Protein AF-A0A959LYP6-F1 (afdb_monomer)

Radius of gyration: 25.68 Å; Cα contacts (8 Å, |Δi|>4): 624; chains: 1; bounding box: 112×38×62 Å

Nearest PDB structures (foldseek):
  8dey-assembly1_B  TM=4.109E-01  e=2.123E-04  Homo sapiens
  8g66-assembly1_A  TM=3.985E-01  e=1.641E-03  Homo sapiens
  3ei1-assembly1_A  TM=3.373E-01  e=9.473E-03  Homo sapiens
  4e5z-assembly1_A  TM=3.158E-01  e=9.023E-03  Homo sapiens
  3bb9-assembly3_E  TM=7.526E-01  e=3.113E+00  Shewanella frigidimarina NCIMB 400

Structure (mmCIF, N/CA/C/O backbone):
data_AF-A0A959LYP6-F1
#
_entry.id   AF-A0A959LYP6-F1
#
loop_
_atom_site.group_PDB
_atom_site.id
_atom_site.type_symbol
_atom_site.label_atom_id
_atom_site.label_alt_id
_atom_site.label_comp_id
_atom_site.label_asym_id
_atom_site.label_entity_id
_atom_site.label_seq_id
_atom_site.pdbx_PDB_ins_code
_atom_site.Cartn_x
_atom_site.Cartn_y
_atom_site.Cartn_z
_atom_site.occupancy
_atom_site.B_iso_or_equiv
_atom_site.auth_seq_id
_atom_site.auth_comp_id
_atom_site.auth_asym_id
_atom_site.auth_atom_id
_atom_site.pdbx_PDB_model_num
ATOM 1 N N . MET A 1 1 ? -81.395 -17.716 -41.137 1.00 37.69 1 MET A N 1
ATOM 2 C CA . MET A 1 1 ? -80.287 -17.218 -41.982 1.00 37.69 1 MET A CA 1
ATOM 3 C C . MET A 1 1 ? -79.643 -16.049 -41.262 1.00 37.69 1 MET A C 1
ATOM 5 O O . MET A 1 1 ? -80.364 -15.206 -40.748 1.00 37.69 1 MET A O 1
ATOM 9 N N . LYS A 1 2 ? -78.317 -16.104 -41.115 1.00 41.59 2 LYS A N 1
ATOM 10 C CA . LYS A 1 2 ? -77.481 -15.170 -40.349 1.00 41.59 2 LYS A CA 1
ATOM 11 C C . LYS A 1 2 ? -77.550 -13.759 -40.939 1.00 41.59 2 LYS A C 1
ATOM 13 O O . LYS A 1 2 ? -77.594 -13.652 -42.154 1.00 41.59 2 LYS A O 1
ATOM 18 N N . ASN A 1 3 ? -77.428 -12.741 -40.090 1.00 38.62 3 ASN A N 1
ATOM 19 C CA . ASN A 1 3 ? -76.624 -11.554 -40.378 1.00 38.62 3 ASN A CA 1
ATOM 20 C C . ASN A 1 3 ? -75.982 -11.080 -39.069 1.00 38.62 3 ASN A C 1
ATOM 22 O O . ASN A 1 3 ? -76.666 -10.790 -38.093 1.00 38.62 3 ASN A O 1
ATOM 26 N N . ILE A 1 4 ? -74.652 -11.084 -39.067 1.00 46.91 4 ILE A N 1
ATOM 27 C CA . ILE A 1 4 ? -73.778 -10.530 -38.036 1.00 46.91 4 ILE A CA 1
ATOM 28 C C . ILE A 1 4 ? -73.403 -9.128 -38.512 1.00 46.91 4 ILE A C 1
ATOM 30 O O . ILE A 1 4 ? -72.994 -8.983 -39.663 1.00 46.91 4 ILE A O 1
ATOM 34 N N . LEU A 1 5 ? -73.469 -8.127 -37.635 1.00 40.91 5 LEU A N 1
ATOM 35 C CA . LEU A 1 5 ? -72.664 -6.922 -37.797 1.00 40.91 5 LEU A CA 1
ATOM 36 C C . LEU A 1 5 ? -72.096 -6.474 -36.446 1.00 40.91 5 LEU A C 1
ATOM 38 O O . LEU A 1 5 ? -72.793 -6.405 -35.439 1.00 40.91 5 LEU A O 1
ATOM 42 N N . PHE A 1 6 ? -70.789 -6.255 -36.493 1.00 44.47 6 PHE A N 1
ATOM 43 C CA . PHE A 1 6 ? -69.834 -5.903 -35.452 1.00 44.47 6 PHE A CA 1
ATOM 44 C C . PHE A 1 6 ? -70.107 -4.529 -34.823 1.00 44.47 6 PHE A C 1
ATOM 46 O O . PHE A 1 6 ? -70.385 -3.578 -35.548 1.00 44.47 6 PHE A O 1
ATOM 53 N N . LEU A 1 7 ? -69.851 -4.387 -33.519 1.00 37.09 7 LEU A N 1
ATOM 54 C CA . LEU A 1 7 ? -69.327 -3.133 -32.975 1.00 37.09 7 LEU A CA 1
ATOM 55 C C . LEU A 1 7 ? -68.409 -3.427 -31.780 1.00 37.09 7 LEU A C 1
ATOM 57 O O . LEU A 1 7 ? -68.822 -4.028 -30.792 1.00 37.09 7 LEU A O 1
ATOM 61 N N . VAL A 1 8 ? -67.149 -3.023 -31.915 1.00 44.53 8 VAL A N 1
ATOM 62 C CA . VAL A 1 8 ? -66.120 -3.050 -30.872 1.00 44.53 8 VAL A CA 1
ATOM 63 C C . VAL A 1 8 ? -66.280 -1.795 -30.021 1.00 44.53 8 VAL A C 1
ATOM 65 O O . VAL A 1 8 ? -66.328 -0.696 -30.571 1.00 44.53 8 VAL A O 1
ATOM 68 N N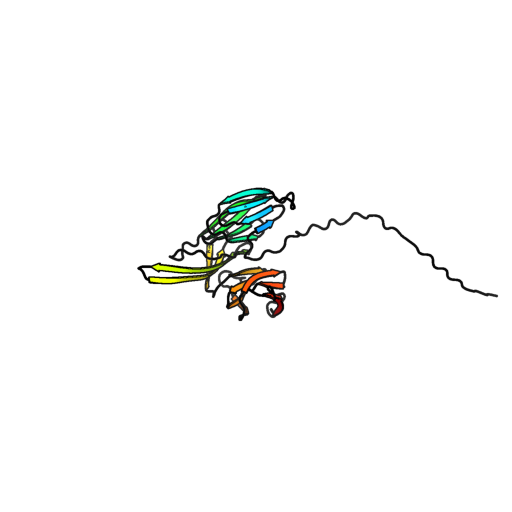 . LEU A 1 9 ? -66.294 -1.943 -28.695 1.00 37.12 9 LEU A N 1
ATOM 69 C CA . LEU A 1 9 ? -65.981 -0.848 -27.783 1.00 37.12 9 LEU A CA 1
ATOM 70 C C . LEU A 1 9 ? -64.996 -1.325 -26.713 1.00 37.12 9 LEU A C 1
ATOM 72 O O . LEU A 1 9 ? -65.196 -2.338 -26.048 1.00 37.12 9 LEU A O 1
ATOM 76 N N . LEU A 1 10 ? -63.911 -0.567 -26.621 1.00 44.09 10 LEU A N 1
ATOM 77 C CA . LEU A 1 10 ? -62.754 -0.710 -25.753 1.00 44.09 10 LEU A CA 1
ATOM 78 C C . LEU A 1 10 ? -63.121 -0.243 -24.331 1.00 44.09 10 LEU A C 1
ATOM 80 O O . LEU A 1 10 ? -63.608 0.876 -24.176 1.00 44.09 10 LEU A O 1
ATOM 84 N N . SER A 1 11 ? -62.853 -1.044 -23.295 1.00 39.41 11 SER A N 1
ATOM 85 C CA . SER A 1 11 ? -62.903 -0.582 -21.899 1.00 39.41 11 SER A CA 1
ATOM 86 C C . SER A 1 11 ? -61.651 -1.010 -21.136 1.00 39.41 11 SER A C 1
ATOM 88 O O . SER A 1 11 ? -61.385 -2.196 -20.950 1.00 39.41 11 SER A O 1
ATOM 90 N N . SER A 1 12 ? -60.903 -0.001 -20.706 1.00 40.38 12 SER A N 1
ATOM 91 C CA . SER A 1 12 ? -59.748 -0.022 -19.811 1.00 40.38 12 SER A CA 1
ATOM 92 C C . SER A 1 12 ? -59.998 -0.787 -18.506 1.00 40.38 12 SER A C 1
ATOM 94 O O . SER A 1 12 ? -60.925 -0.457 -17.765 1.00 40.38 12 SER A O 1
ATOM 96 N N . LEU A 1 13 ? -59.117 -1.737 -18.186 1.00 39.47 13 LEU A N 1
ATOM 97 C CA . LEU A 1 13 ? -59.007 -2.361 -16.867 1.00 39.47 13 LEU A CA 1
ATOM 98 C C . LEU A 1 13 ? -57.818 -1.746 -16.129 1.00 39.47 13 LEU A C 1
ATOM 100 O O . LEU A 1 13 ? -56.665 -1.930 -16.506 1.00 39.47 13 LEU A O 1
ATOM 104 N N . ILE A 1 14 ? -58.136 -1.001 -15.077 1.00 46.19 14 ILE A N 1
ATOM 105 C CA . ILE A 1 14 ? -57.200 -0.505 -14.075 1.00 46.19 14 ILE A CA 1
ATOM 106 C C . ILE A 1 14 ? -57.136 -1.6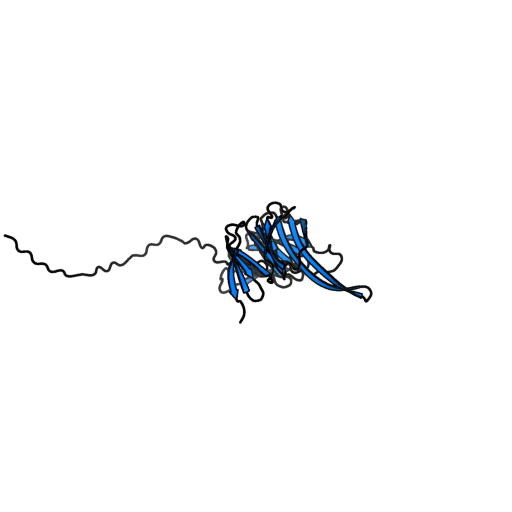03 -13.010 1.00 46.19 14 ILE A C 1
ATOM 108 O O . ILE A 1 14 ? -58.154 -1.896 -12.385 1.00 46.19 14 ILE A O 1
ATOM 112 N N . TRP A 1 15 ? -55.981 -2.239 -12.825 1.00 43.62 15 TRP A N 1
ATOM 113 C CA . TRP A 1 15 ? -55.732 -3.120 -11.682 1.00 43.62 15 TRP A CA 1
ATOM 114 C C . TRP A 1 15 ? -54.644 -2.494 -10.819 1.00 43.62 15 TRP A C 1
ATOM 116 O O . TRP A 1 15 ? -53.520 -2.279 -11.269 1.00 43.62 15 TRP A O 1
ATOM 126 N N . GLY A 1 16 ? -55.018 -2.166 -9.583 1.00 40.72 16 GLY A N 1
ATOM 127 C CA . GLY A 1 16 ? -54.078 -1.832 -8.524 1.00 40.72 16 GLY A CA 1
ATOM 128 C C . GLY A 1 16 ? -53.286 -3.070 -8.111 1.00 40.72 16 GLY A C 1
ATOM 129 O O . GLY A 1 16 ? -53.823 -4.177 -8.097 1.00 40.72 16 GLY A O 1
ATOM 130 N N . CYS A 1 17 ? -52.018 -2.871 -7.760 1.00 43.84 17 CYS A N 1
ATOM 131 C CA . CYS A 1 17 ? -51.178 -3.912 -7.183 1.00 43.84 17 CYS A CA 1
ATOM 132 C C . CYS A 1 17 ? -50.934 -3.607 -5.704 1.00 43.84 17 CYS A C 1
ATOM 134 O O . CYS A 1 17 ? -50.423 -2.549 -5.336 1.00 43.84 17 CYS A O 1
ATOM 136 N N . SER A 1 18 ? -51.351 -4.552 -4.869 1.00 40.38 18 SER A N 1
ATOM 137 C CA . SER A 1 18 ? -51.094 -4.636 -3.439 1.00 40.38 18 SER A CA 1
ATOM 138 C C . SER A 1 18 ? -49.607 -4.837 -3.142 1.00 40.38 18 SER A C 1
ATOM 140 O O . SER A 1 18 ? -48.915 -5.565 -3.849 1.00 40.38 18 SER A O 1
ATOM 142 N N . LYS A 1 19 ? -49.157 -4.227 -2.045 1.00 38.91 19 LYS A N 1
ATOM 143 C CA . LYS A 1 19 ? -47.825 -4.359 -1.450 1.00 38.91 19 LYS A CA 1
ATOM 144 C C . LYS A 1 19 ? -47.507 -5.830 -1.136 1.00 38.91 19 LYS A C 1
ATOM 146 O O . LYS A 1 19 ? -48.192 -6.440 -0.319 1.00 38.91 19 LYS A O 1
ATOM 151 N N . SER A 1 20 ? -46.467 -6.376 -1.762 1.00 37.72 20 SER A N 1
ATOM 152 C CA . SER A 1 20 ? -45.819 -7.626 -1.360 1.00 37.72 20 SER A CA 1
ATOM 153 C C . SER A 1 20 ? -44.484 -7.297 -0.690 1.00 37.72 20 SER A C 1
ATOM 155 O O . SER A 1 20 ? -43.527 -6.922 -1.365 1.00 37.72 20 SER A O 1
ATOM 157 N N . ASP A 1 21 ? -44.427 -7.429 0.636 1.00 44.41 21 ASP A N 1
ATOM 158 C CA . ASP A 1 21 ? -43.168 -7.532 1.375 1.00 44.41 21 ASP A CA 1
ATOM 159 C C . ASP A 1 21 ? -42.552 -8.905 1.077 1.00 44.41 21 ASP A C 1
ATOM 161 O O . ASP A 1 21 ? -43.097 -9.925 1.498 1.00 44.41 21 ASP A O 1
ATOM 165 N N . SER A 1 22 ? -41.464 -8.956 0.302 1.00 37.91 22 SER A N 1
ATOM 166 C CA . SER A 1 22 ? -40.466 -10.047 0.317 1.00 37.91 22 SER A CA 1
ATOM 167 C C . SER A 1 22 ? -39.365 -9.820 -0.721 1.00 37.91 22 SER A C 1
ATOM 169 O O . SER A 1 22 ? -39.456 -10.249 -1.864 1.00 37.91 22 SER A O 1
ATOM 171 N N . ALA A 1 23 ? -38.302 -9.161 -0.282 1.00 33.62 23 ALA A N 1
ATOM 172 C CA . ALA A 1 23 ? -36.923 -9.634 -0.376 1.00 33.62 23 ALA A CA 1
ATOM 173 C C . ALA A 1 23 ? -36.094 -8.518 0.246 1.00 33.62 23 ALA A C 1
ATOM 175 O O . ALA A 1 23 ? -35.949 -7.455 -0.345 1.00 33.62 23 ALA A O 1
ATOM 176 N N . ASN A 1 24 ? -35.627 -8.738 1.473 1.00 34.06 24 ASN A N 1
ATOM 177 C CA . ASN A 1 24 ? -34.564 -7.932 2.049 1.00 34.06 24 ASN A CA 1
ATOM 178 C C . ASN A 1 24 ? -33.388 -8.046 1.066 1.00 34.06 24 ASN A C 1
ATOM 180 O O . ASN A 1 24 ? -32.851 -9.154 0.948 1.00 34.06 24 ASN A O 1
ATOM 184 N N . PRO A 1 25 ? -33.018 -6.996 0.308 1.00 38.31 25 PRO A N 1
ATOM 185 C CA . PRO A 1 25 ? -31.725 -7.022 -0.340 1.00 38.31 25 PRO A CA 1
ATOM 186 C C . PRO A 1 25 ? -30.764 -7.108 0.837 1.00 38.31 25 PRO A C 1
ATOM 188 O O . PRO A 1 25 ? -30.755 -6.215 1.685 1.00 38.31 25 PRO A O 1
ATOM 191 N N . GLN A 1 26 ? -30.035 -8.217 0.973 1.00 32.09 26 GLN A N 1
ATOM 192 C CA . GLN A 1 26 ? -28.858 -8.170 1.823 1.00 32.09 26 GLN A CA 1
ATOM 193 C C . GLN A 1 26 ? -28.076 -6.959 1.330 1.00 32.09 26 GLN A C 1
ATOM 195 O O . GLN A 1 26 ? -27.737 -6.904 0.149 1.00 32.09 26 GLN A O 1
ATOM 200 N N . LEU A 1 27 ? -27.941 -5.961 2.204 1.00 35.56 27 LEU A N 1
ATOM 201 C CA . LEU A 1 27 ? -27.126 -4.780 1.990 1.00 35.56 27 LEU A CA 1
ATOM 202 C C . LEU A 1 27 ? -25.715 -5.297 1.729 1.00 35.56 27 LEU A C 1
ATOM 204 O O . LEU A 1 27 ? -24.945 -5.550 2.650 1.00 35.56 27 LEU A O 1
ATOM 208 N N . GLN A 1 28 ? -25.424 -5.562 0.460 1.00 40.28 28 GLN A N 1
ATOM 209 C CA . GLN A 1 28 ? -24.075 -5.689 -0.036 1.00 40.28 28 GLN A CA 1
ATOM 210 C C . GLN A 1 28 ? -23.437 -4.350 0.317 1.00 40.28 28 GLN A C 1
ATOM 212 O O . GLN A 1 28 ? -23.988 -3.308 -0.033 1.00 40.28 28 GLN A O 1
ATOM 217 N N . SER A 1 29 ? -22.394 -4.388 1.144 1.00 46.12 29 SER A N 1
ATOM 218 C CA . SER A 1 29 ? -21.782 -3.200 1.730 1.00 46.12 29 SER A CA 1
ATOM 219 C C . SER A 1 29 ? -21.531 -2.152 0.646 1.00 46.12 29 SER A C 1
ATOM 221 O O . SER A 1 29 ? -20.731 -2.391 -0.255 1.00 46.12 29 SER A O 1
ATOM 223 N N . ASP A 1 30 ? -22.211 -1.010 0.745 1.00 63.72 30 ASP A N 1
ATOM 224 C CA . ASP A 1 30 ? -22.143 0.140 -0.174 1.00 63.72 30 ASP A CA 1
ATOM 225 C C . ASP A 1 30 ? -20.829 0.933 -0.000 1.00 63.72 30 ASP A C 1
ATOM 227 O O . ASP A 1 30 ? -20.780 2.158 -0.077 1.00 63.72 30 ASP A O 1
ATOM 231 N N . VAL A 1 31 ? -19.747 0.228 0.337 1.00 72.94 31 VAL A N 1
ATOM 232 C CA . VAL A 1 31 ? -18.433 0.800 0.612 1.00 72.94 31 VAL A CA 1
ATOM 233 C C . VAL A 1 31 ? -17.584 0.616 -0.639 1.00 72.94 31 VAL A C 1
ATOM 235 O O . VAL A 1 31 ? -17.428 -0.499 -1.137 1.00 72.94 31 VAL A O 1
ATOM 238 N N . GLY A 1 32 ? -17.058 1.721 -1.166 1.00 78.12 32 GLY A N 1
ATOM 239 C CA . GLY A 1 32 ? -16.148 1.697 -2.309 1.00 78.12 32 GLY A CA 1
ATOM 240 C C . GLY A 1 32 ? -14.856 0.934 -2.002 1.00 78.12 32 GLY A C 1
ATOM 241 O O . GLY A 1 32 ? -14.422 0.855 -0.855 1.00 78.12 32 GLY A O 1
ATOM 242 N N . VAL A 1 33 ? -14.222 0.393 -3.042 1.00 85.38 33 VAL A N 1
ATOM 243 C CA . VAL A 1 33 ? -12.882 -0.197 -2.930 1.00 85.38 33 VAL A CA 1
ATOM 244 C C . VAL A 1 33 ? -11.868 0.938 -2.817 1.00 85.38 33 VAL A C 1
ATOM 246 O O . VAL A 1 33 ? -11.817 1.816 -3.679 1.00 85.38 33 VAL A O 1
ATOM 249 N N . ALA A 1 34 ? -11.086 0.933 -1.744 1.00 85.75 34 ALA A N 1
ATOM 250 C CA . ALA A 1 34 ? -10.061 1.935 -1.506 1.00 85.75 34 ALA A CA 1
ATOM 251 C C . ALA A 1 34 ? -8.773 1.593 -2.281 1.00 85.75 34 ALA A C 1
ATOM 253 O O . ALA A 1 34 ? -8.412 0.421 -2.396 1.00 85.75 34 ALA A O 1
ATOM 254 N N . GLY A 1 35 ? -8.094 2.612 -2.816 1.00 87.25 35 GLY A N 1
ATOM 255 C CA . GLY A 1 35 ? -6.746 2.471 -3.378 1.00 87.25 35 GLY A CA 1
ATOM 256 C C . GLY A 1 35 ? -5.677 2.365 -2.291 1.00 87.25 35 GLY A C 1
ATOM 257 O O . GLY A 1 35 ? -5.962 2.508 -1.102 1.00 87.25 35 GLY A O 1
ATOM 258 N N . SER A 1 36 ? -4.428 2.142 -2.691 1.00 88.56 36 SER A N 1
ATOM 259 C CA . SER A 1 36 ? -3.327 1.909 -1.742 1.00 88.56 36 SER A CA 1
ATOM 260 C C . SER A 1 36 ? -2.871 3.150 -0.972 1.00 88.56 36 SER A C 1
ATOM 262 O O . SER A 1 36 ? -2.224 3.029 0.063 1.00 88.56 36 SER A O 1
ATOM 264 N N . TYR A 1 37 ? -3.274 4.337 -1.430 1.00 91.06 37 TYR A N 1
ATOM 265 C CA . TYR A 1 37 ? -3.068 5.618 -0.745 1.00 91.06 37 TYR A CA 1
ATOM 266 C C . TYR A 1 37 ? -4.216 6.011 0.196 1.00 91.06 37 TYR A C 1
ATOM 268 O O . TYR A 1 37 ? -4.318 7.165 0.620 1.00 91.06 37 TYR A O 1
ATOM 276 N N . ALA A 1 38 ? -5.133 5.092 0.501 1.00 94.38 38 ALA A N 1
ATOM 277 C CA . ALA A 1 38 ? -6.256 5.396 1.371 1.00 94.38 38 ALA A CA 1
ATOM 278 C C . ALA A 1 38 ? -5.781 5.861 2.755 1.00 94.38 38 ALA A C 1
ATOM 280 O O . ALA A 1 38 ? -5.018 5.178 3.428 1.00 94.38 38 ALA A O 1
ATOM 281 N N . ARG A 1 39 ? -6.279 7.021 3.199 1.00 95.62 39 ARG A N 1
ATOM 282 C CA . ARG A 1 39 ? -6.070 7.552 4.562 1.00 95.62 39 ARG A CA 1
ATOM 283 C C . ARG A 1 39 ? -7.236 7.278 5.500 1.00 95.62 39 ARG A C 1
ATOM 285 O O . ARG A 1 39 ? -7.190 7.620 6.680 1.00 95.62 39 ARG A O 1
ATOM 292 N N . PHE A 1 40 ? -8.298 6.688 4.967 1.00 95.75 40 PHE A N 1
ATOM 293 C CA . PHE A 1 40 ? -9.391 6.166 5.755 1.00 95.75 40 PHE A CA 1
ATOM 294 C C . PHE A 1 40 ? -10.013 4.955 5.072 1.00 95.75 40 PHE A C 1
ATOM 296 O O . PHE A 1 40 ? -10.018 4.857 3.846 1.00 95.75 40 PHE A O 1
ATOM 303 N N . ILE A 1 41 ? -10.577 4.064 5.876 1.00 95.19 41 ILE A N 1
ATOM 304 C CA . ILE A 1 41 ? -11.355 2.912 5.419 1.00 95.19 41 ILE A CA 1
ATOM 305 C C . ILE A 1 41 ? -12.610 2.775 6.277 1.00 95.19 41 ILE A C 1
ATOM 307 O O . ILE A 1 41 ? -12.656 3.242 7.418 1.00 95.19 41 ILE A O 1
ATOM 311 N N . ILE A 1 42 ? -13.633 2.120 5.732 1.00 94.88 42 ILE A N 1
ATOM 312 C CA . ILE A 1 42 ? -14.880 1.814 6.438 1.00 94.88 42 ILE A CA 1
ATOM 313 C C . ILE A 1 42 ? -15.004 0.299 6.558 1.00 94.88 42 ILE A C 1
ATOM 315 O O . ILE A 1 42 ? -14.853 -0.419 5.571 1.00 94.88 42 ILE A O 1
ATOM 319 N N . LYS A 1 43 ? -15.321 -0.185 7.759 1.00 93.31 43 LYS A N 1
ATOM 320 C CA . LYS A 1 43 ? -15.642 -1.591 8.005 1.00 93.31 43 LYS A CA 1
ATOM 321 C C . LYS A 1 43 ? -16.787 -1.695 9.003 1.00 93.31 43 LYS A C 1
ATOM 323 O O . LYS A 1 43 ? -16.637 -1.356 10.175 1.00 93.31 43 LYS A O 1
ATOM 328 N N . GLY A 1 44 ? -17.920 -2.222 8.539 1.00 91.38 44 GLY A N 1
ATOM 329 C CA . GLY A 1 44 ? -19.150 -2.253 9.331 1.00 91.38 44 GLY A CA 1
ATOM 330 C C . GLY A 1 44 ? -19.561 -0.840 9.749 1.00 91.38 44 GLY A C 1
ATOM 331 O O . GLY A 1 44 ? -19.510 0.080 8.937 1.00 91.38 44 GLY A O 1
ATOM 332 N N . ASP A 1 45 ? -19.890 -0.667 11.026 1.00 94.25 45 ASP A N 1
ATOM 333 C CA . ASP A 1 45 ? -20.315 0.617 11.596 1.00 94.25 45 ASP A CA 1
ATOM 334 C C . ASP A 1 45 ? -19.134 1.476 12.088 1.00 94.25 45 ASP A C 1
ATOM 336 O O . ASP A 1 45 ? -19.295 2.289 12.999 1.00 94.25 45 ASP A O 1
ATOM 340 N N . PHE A 1 46 ? -17.934 1.294 11.528 1.00 96.88 46 PHE A N 1
ATOM 341 C CA . PHE A 1 46 ? -16.740 2.041 11.921 1.00 96.88 46 PHE A CA 1
ATOM 342 C C . PHE A 1 46 ? -15.979 2.589 10.717 1.00 96.88 46 PHE A C 1
ATOM 344 O O . PHE A 1 46 ? -15.841 1.929 9.686 1.00 96.88 46 PHE A O 1
ATOM 351 N N . MET A 1 47 ? -15.442 3.795 10.888 1.00 97.06 47 MET A N 1
ATOM 352 C CA . MET A 1 47 ? -14.470 4.409 9.992 1.00 97.06 47 MET A CA 1
ATOM 353 C C . MET A 1 47 ? -13.144 4.567 10.728 1.00 97.06 47 MET A C 1
ATOM 355 O O . MET A 1 47 ? -13.101 5.102 11.836 1.00 97.06 47 MET A O 1
ATOM 359 N N . TYR A 1 48 ? -12.067 4.130 10.093 1.00 98.00 48 TYR A N 1
ATOM 360 C CA . TYR A 1 48 ? -10.710 4.205 10.616 1.00 98.00 48 TYR A CA 1
ATOM 361 C C . TYR A 1 48 ? -9.955 5.211 9.769 1.00 98.00 48 TYR A C 1
ATOM 363 O O . TYR A 1 48 ? -9.913 5.057 8.554 1.00 98.00 48 TYR A O 1
ATOM 371 N N . VAL A 1 49 ? -9.406 6.242 10.395 1.00 97.81 49 VAL A N 1
ATOM 372 C CA . VAL A 1 49 ? -8.704 7.349 9.743 1.00 97.81 49 VAL A CA 1
ATOM 373 C C . VAL A 1 49 ? -7.290 7.409 10.293 1.00 97.81 49 VAL A C 1
ATOM 375 O O . VAL A 1 49 ? -7.109 7.278 11.502 1.00 97.81 49 VAL A O 1
ATOM 378 N N . VAL A 1 50 ? -6.306 7.645 9.432 1.00 97.19 50 VAL A N 1
ATOM 379 C CA . VAL A 1 50 ? -4.935 7.928 9.857 1.00 97.19 50 VAL A CA 1
ATOM 380 C C . VAL A 1 50 ? -4.571 9.394 9.618 1.00 97.19 50 VAL A C 1
ATOM 382 O O . VAL A 1 50 ? -4.669 9.913 8.499 1.00 97.19 50 VAL A O 1
ATOM 385 N N . ASP A 1 51 ? -4.158 10.080 10.683 1.00 95.50 51 ASP A N 1
ATOM 386 C CA . ASP A 1 51 ? -3.461 11.370 10.582 1.00 95.50 51 ASP A CA 1
ATOM 387 C C . ASP A 1 51 ? -1.940 11.145 10.538 1.00 95.50 51 ASP A C 1
ATOM 389 O O . ASP A 1 51 ? -1.512 10.025 10.301 1.00 95.50 51 ASP A O 1
ATOM 393 N N . GLU A 1 52 ? -1.120 12.181 10.716 1.00 9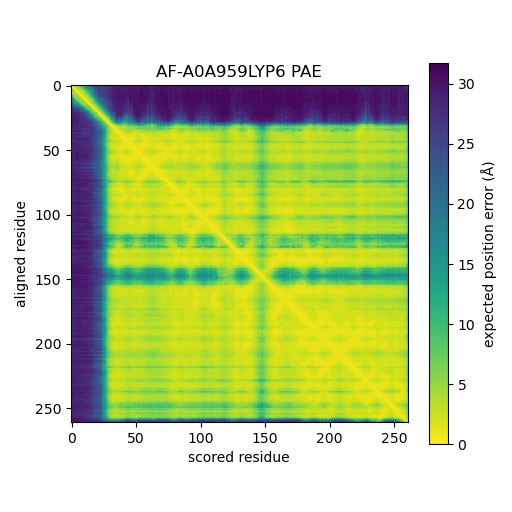3.94 52 GLU A N 1
ATOM 394 C CA . GLU A 1 52 ? 0.351 12.076 10.702 1.00 93.94 52 GLU A CA 1
ATOM 395 C C . GLU A 1 52 ? 0.934 11.126 11.764 1.00 93.94 52 GLU A C 1
ATOM 397 O O . GLU A 1 52 ? 2.079 10.703 11.645 1.00 93.94 52 GLU A O 1
ATOM 402 N N . SER A 1 53 ? 0.188 10.809 12.827 1.00 95.94 53 SER A N 1
ATOM 403 C CA . SER A 1 53 ? 0.713 10.050 13.971 1.00 95.94 53 SER A CA 1
ATOM 404 C C . SER A 1 53 ? -0.266 9.100 14.659 1.00 95.94 53 SER A C 1
ATOM 406 O O . SER A 1 53 ? 0.142 8.293 15.498 1.00 95.94 53 SER A O 1
ATOM 408 N N . ASN A 1 54 ? -1.555 9.169 14.331 1.00 97.62 54 ASN A N 1
ATOM 409 C CA . ASN A 1 54 ? -2.615 8.483 15.056 1.00 97.62 54 ASN A CA 1
ATOM 410 C C . ASN A 1 54 ? -3.530 7.689 14.132 1.00 97.62 54 ASN A C 1
ATOM 412 O O . ASN A 1 54 ? -3.897 8.136 13.046 1.00 97.62 54 ASN A O 1
ATOM 416 N N . LEU A 1 55 ? -3.994 6.555 14.656 1.00 98.12 55 LEU A N 1
ATOM 417 C CA . LEU A 1 55 ? -5.176 5.850 14.192 1.00 98.12 55 LEU A CA 1
ATOM 418 C C . LEU A 1 55 ? -6.390 6.373 14.960 1.00 98.12 55 LEU A C 1
ATOM 420 O O . LEU A 1 55 ? -6.485 6.235 16.182 1.00 98.12 55 LEU A O 1
ATOM 424 N N . ILE A 1 56 ? -7.338 6.965 14.247 1.00 98.44 56 ILE A N 1
ATOM 425 C CA . ILE A 1 56 ? -8.564 7.532 14.800 1.00 98.44 56 ILE A CA 1
ATOM 426 C C . ILE A 1 56 ? -9.736 6.662 14.356 1.00 98.44 56 ILE A C 1
ATOM 428 O O . ILE A 1 56 ? -9.939 6.432 13.167 1.00 98.44 56 ILE A O 1
ATOM 432 N N . THR A 1 57 ? -10.527 6.181 15.312 1.00 98.56 57 THR A N 1
ATOM 433 C CA . THR A 1 57 ? -11.731 5.387 15.036 1.00 98.56 57 THR A CA 1
ATOM 434 C C . THR A 1 57 ? -12.972 6.230 15.281 1.00 98.56 57 THR A C 1
ATOM 436 O O . THR A 1 57 ? -13.166 6.776 16.373 1.00 98.56 57 THR A O 1
ATOM 439 N N . PHE A 1 58 ? -13.836 6.295 14.276 1.00 98.38 58 PHE A N 1
ATOM 440 C CA . PHE A 1 58 ? -15.161 6.889 14.350 1.00 98.38 58 PHE A CA 1
ATOM 441 C C . PHE A 1 58 ? -16.218 5.789 14.312 1.00 98.38 58 PHE A C 1
ATOM 443 O O . PHE A 1 58 ? -16.154 4.892 13.475 1.00 98.38 58 PHE A O 1
ATOM 450 N N . SER A 1 59 ? -17.215 5.881 15.185 1.00 97.69 59 SER A N 1
ATOM 451 C CA . SER A 1 59 ? -18.457 5.131 15.046 1.00 97.69 59 SER A CA 1
ATOM 452 C C . SER A 1 59 ? -19.342 5.790 13.990 1.00 97.69 59 SER A C 1
ATOM 454 O O . SER A 1 59 ? -19.529 7.009 13.989 1.00 97.69 59 SER A O 1
ATOM 456 N N . LEU A 1 60 ? -19.906 4.956 13.125 1.00 96.69 60 LEU A N 1
ATOM 457 C CA . LEU A 1 60 ? -20.881 5.277 12.090 1.00 96.69 60 LEU A CA 1
ATOM 458 C C . LEU A 1 60 ? -22.278 4.745 12.442 1.00 96.69 60 LEU A C 1
ATOM 460 O O . LEU A 1 60 ? -23.080 4.500 11.548 1.00 96.69 60 LEU A O 1
ATOM 464 N N . ALA A 1 61 ? -22.593 4.574 13.732 1.00 95.31 61 ALA A N 1
ATOM 465 C CA . ALA A 1 61 ? -23.942 4.190 14.163 1.00 95.31 61 ALA A CA 1
ATOM 466 C C . ALA A 1 61 ? -25.022 5.153 13.619 1.00 95.31 61 ALA A C 1
ATOM 468 O O . ALA A 1 61 ? -26.132 4.733 13.300 1.00 95.31 61 ALA A O 1
ATOM 469 N N . ASP A 1 62 ? -24.668 6.435 13.473 1.00 94.88 62 ASP A N 1
ATOM 470 C CA . ASP A 1 62 ? -25.325 7.383 12.571 1.00 94.88 62 ASP A CA 1
ATOM 471 C C . ASP A 1 62 ? -24.299 7.868 11.525 1.00 94.88 62 ASP A C 1
ATOM 473 O O . ASP A 1 62 ? -23.457 8.711 11.846 1.00 94.88 62 ASP A O 1
ATOM 477 N N . PRO A 1 63 ? -24.346 7.377 10.271 1.00 91.62 63 PRO A N 1
ATOM 478 C CA . PRO A 1 63 ? -23.396 7.770 9.228 1.00 91.62 63 PRO A CA 1
ATOM 479 C C . PRO A 1 63 ? -23.462 9.254 8.847 1.00 91.62 63 PRO A C 1
ATOM 481 O O . PRO A 1 63 ? -22.513 9.782 8.272 1.00 91.62 63 PRO A O 1
ATOM 484 N N . THR A 1 64 ? -24.570 9.940 9.152 1.00 95.06 64 THR A N 1
ATOM 485 C CA . THR A 1 64 ? -24.696 11.388 8.915 1.00 95.06 64 THR A CA 1
ATOM 486 C C . THR A 1 64 ? -24.028 12.218 10.008 1.00 95.06 64 THR A C 1
ATOM 488 O O . THR A 1 64 ? -23.720 13.390 9.785 1.00 95.06 64 THR A O 1
ATOM 491 N N . THR A 1 65 ? -23.743 11.593 11.156 1.00 96.38 65 THR A N 1
ATOM 492 C CA . THR A 1 65 ? -23.086 12.210 12.309 1.00 96.38 65 THR A CA 1
ATOM 493 C C . THR A 1 65 ? -22.016 11.272 12.901 1.00 96.38 65 THR A C 1
ATOM 495 O O . THR A 1 65 ? -22.201 10.756 14.006 1.00 96.38 65 THR A O 1
ATOM 498 N N . PRO A 1 66 ? -20.882 11.033 12.210 1.00 97.12 66 PRO A N 1
ATOM 499 C CA . PRO A 1 66 ? -19.808 10.191 12.737 1.00 97.12 66 PRO A CA 1
ATOM 500 C C . PRO A 1 66 ? -19.282 10.695 14.087 1.00 97.12 66 PRO A C 1
ATOM 502 O O . PRO A 1 66 ? -19.010 11.886 14.253 1.00 97.12 66 PRO A O 1
ATOM 505 N N . VAL A 1 67 ? -19.089 9.787 15.047 1.00 98.19 67 VAL A N 1
ATOM 506 C CA . VAL A 1 67 ? -18.597 10.123 16.394 1.00 98.19 67 VAL A CA 1
ATOM 507 C C . VAL A 1 67 ? -17.231 9.496 16.614 1.00 98.19 67 VAL A C 1
ATOM 509 O O . VAL A 1 67 ? -17.100 8.280 16.547 1.00 98.19 67 VAL A O 1
ATOM 512 N N . GLN A 1 68 ? -16.211 10.297 16.921 1.00 98.31 68 GLN A N 1
ATOM 513 C CA . GLN A 1 68 ? -14.900 9.774 17.311 1.00 98.31 68 GLN A CA 1
ATOM 514 C C . GLN A 1 68 ? -15.022 9.001 18.630 1.00 98.31 68 GLN A C 1
ATOM 516 O O . GLN A 1 68 ? -15.411 9.568 19.650 1.00 98.31 68 GLN A O 1
ATOM 521 N N . VAL A 1 69 ? -14.686 7.712 18.610 1.00 98.12 69 VAL A N 1
ATOM 522 C CA . VAL A 1 69 ? -14.782 6.816 19.777 1.00 98.12 69 VAL A CA 1
ATOM 523 C C . VAL A 1 69 ? -13.421 6.390 20.310 1.00 98.12 69 VAL A C 1
ATOM 525 O O . VAL A 1 69 ? -13.318 5.997 21.471 1.00 98.12 69 VAL A O 1
ATOM 528 N N . HIS A 1 70 ? -12.370 6.478 19.492 1.00 98.00 70 HIS A N 1
ATOM 529 C CA . HIS A 1 70 ? -11.029 6.075 19.894 1.00 98.00 70 HIS A CA 1
ATOM 530 C C . HIS A 1 70 ? -9.941 6.823 19.121 1.00 98.00 70 HIS A C 1
ATOM 532 O O . HIS A 1 70 ? -10.126 7.192 17.961 1.00 98.00 70 HIS A O 1
ATOM 538 N N . THR A 1 71 ? -8.794 7.005 19.770 1.00 98.00 71 THR A N 1
ATOM 539 C CA . THR A 1 71 ? -7.559 7.504 19.162 1.00 98.00 71 THR A CA 1
ATOM 540 C C . THR A 1 71 ? -6.399 6.735 19.762 1.00 98.00 71 THR A C 1
ATOM 542 O O . THR A 1 71 ? -6.276 6.667 20.987 1.00 98.00 71 THR A O 1
ATOM 545 N N . GLN A 1 72 ? -5.551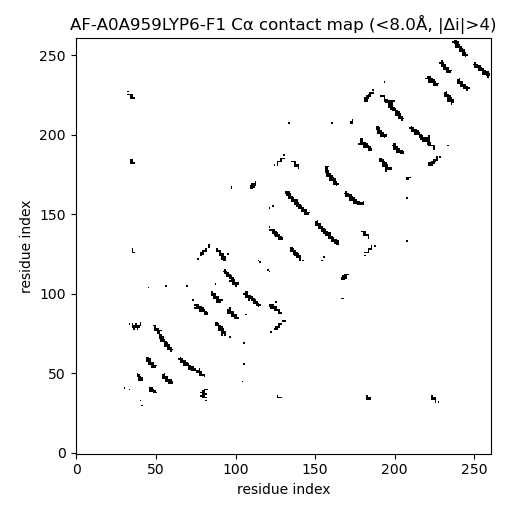 6.191 18.900 1.00 96.38 72 GLN A N 1
ATOM 546 C CA . GLN A 1 72 ? -4.362 5.451 19.282 1.00 96.38 72 GLN A CA 1
ATOM 547 C C . GLN A 1 72 ? -3.140 6.030 18.560 1.00 96.38 72 GLN A C 1
ATOM 549 O O . GLN A 1 72 ? -3.160 6.105 17.331 1.00 96.38 72 GLN A O 1
ATOM 554 N N . PRO A 1 73 ? -2.075 6.414 19.285 1.00 96.62 73 PRO A N 1
ATOM 555 C CA . PRO A 1 73 ? -0.803 6.765 18.664 1.00 96.62 73 PRO A CA 1
ATOM 556 C C . PRO A 1 73 ? -0.185 5.550 17.966 1.00 96.62 73 PRO A C 1
ATOM 558 O O . PRO A 1 73 ? -0.197 4.453 18.527 1.00 96.62 73 PRO A O 1
ATOM 561 N N . ILE A 1 74 ? 0.374 5.758 16.776 1.00 93.62 74 ILE A N 1
ATOM 562 C CA . ILE A 1 74 ? 1.101 4.739 16.007 1.00 93.62 74 ILE A CA 1
ATOM 563 C C . ILE A 1 74 ? 2.597 5.065 16.006 1.00 93.62 74 ILE A C 1
ATOM 565 O O . ILE A 1 74 ? 3.413 4.255 16.435 1.00 93.62 74 ILE A O 1
ATOM 569 N N . GLY A 1 75 ? 2.948 6.259 15.531 1.00 86.50 75 GLY A N 1
ATOM 570 C CA . GLY A 1 75 ? 4.315 6.636 15.185 1.00 86.50 75 GLY A CA 1
ATOM 571 C C . GLY A 1 75 ? 4.347 7.994 14.495 1.00 86.50 75 GLY A C 1
ATOM 572 O O . GLY A 1 75 ? 3.440 8.797 14.687 1.00 86.50 75 GLY A O 1
ATOM 573 N N . GLU A 1 76 ? 5.383 8.253 13.709 1.00 88.06 76 GLU A N 1
ATOM 574 C CA . GLU A 1 76 ? 5.505 9.477 12.910 1.00 88.06 76 GLU A CA 1
ATOM 575 C C . GLU A 1 76 ? 5.223 9.170 11.435 1.00 88.06 76 GLU A C 1
ATOM 577 O O . GLU A 1 76 ? 5.332 8.023 10.993 1.00 88.06 76 GLU A O 1
ATOM 582 N N . SER A 1 77 ? 4.839 10.196 10.680 1.00 91.81 77 SER A N 1
ATOM 583 C CA . SER A 1 77 ? 4.692 10.146 9.222 1.00 91.81 77 SER A CA 1
ATOM 584 C C . SER A 1 77 ? 3.797 9.005 8.742 1.00 91.81 77 SER A C 1
ATOM 586 O O . SER A 1 77 ? 4.159 8.238 7.852 1.00 91.81 77 SER A O 1
ATOM 588 N N . VAL A 1 78 ? 2.642 8.836 9.385 1.00 94.56 78 VAL A N 1
ATOM 589 C CA . VAL A 1 78 ? 1.652 7.835 8.980 1.00 94.56 78 VAL A CA 1
ATOM 590 C C . VAL A 1 78 ? 0.934 8.303 7.713 1.00 94.56 78 VAL A C 1
ATOM 592 O O . VAL A 1 78 ? 0.379 9.407 7.644 1.00 94.56 78 VAL A O 1
ATOM 595 N N . GLU A 1 79 ? 0.919 7.434 6.704 1.00 91.50 79 GLU A N 1
ATOM 596 C CA . GLU A 1 79 ? 0.472 7.795 5.362 1.00 91.50 79 GLU A CA 1
ATOM 597 C C . GLU A 1 79 ? -0.741 7.021 4.876 1.00 91.50 79 GLU A C 1
ATOM 599 O O . GLU A 1 79 ? -1.610 7.626 4.253 1.00 91.50 79 GLU A O 1
ATOM 604 N N . THR A 1 80 ? -0.810 5.713 5.126 1.00 94.81 80 THR A N 1
ATOM 605 C CA . THR A 1 80 ? -1.808 4.843 4.490 1.00 94.81 80 THR A CA 1
ATOM 606 C C . THR A 1 80 ? -2.451 3.896 5.493 1.00 94.81 80 THR A C 1
ATOM 608 O O . THR A 1 80 ? -1.872 3.542 6.520 1.00 94.81 80 THR A O 1
ATOM 611 N N . VAL A 1 81 ? -3.678 3.478 5.195 1.00 96.56 81 VAL A N 1
ATOM 612 C CA . VAL A 1 81 ? -4.380 2.411 5.900 1.00 96.56 81 VAL A CA 1
ATOM 613 C C . VAL A 1 81 ? -5.029 1.478 4.885 1.00 96.56 81 VAL A C 1
ATOM 615 O O . VAL A 1 81 ? -5.860 1.883 4.074 1.00 96.56 81 VAL A O 1
ATOM 618 N N . TYR A 1 82 ? -4.670 0.203 4.964 1.00 96.88 82 TYR A N 1
ATOM 619 C CA . TYR A 1 82 ? -5.250 -0.872 4.173 1.00 96.88 82 TYR A CA 1
ATOM 620 C C . TYR A 1 82 ? -5.965 -1.864 5.086 1.00 96.88 82 TYR A C 1
ATOM 622 O O . TYR A 1 82 ? -5.488 -2.185 6.177 1.00 96.88 82 TYR A O 1
ATOM 630 N N . GLN A 1 83 ? -7.114 -2.365 4.639 1.00 95.69 83 GLN A N 1
ATOM 631 C CA . GLN A 1 83 ? -7.935 -3.301 5.397 1.00 95.69 83 GLN A CA 1
ATOM 632 C C . GLN A 1 83 ? -8.070 -4.629 4.658 1.00 95.69 83 GLN A C 1
ATOM 634 O O . GLN A 1 83 ? -8.442 -4.673 3.489 1.00 95.69 83 GLN A O 1
ATOM 639 N N . LEU A 1 84 ? -7.829 -5.719 5.388 1.00 95.06 84 LEU A N 1
ATOM 640 C CA . LEU A 1 84 ? -8.099 -7.084 4.947 1.00 95.06 84 LEU A CA 1
ATOM 641 C C . LEU A 1 84 ? -8.787 -7.836 6.084 1.00 95.06 84 LEU A C 1
ATOM 643 O O . LEU A 1 84 ? -8.182 -8.088 7.125 1.00 95.06 84 LEU A O 1
ATOM 647 N N . ASN A 1 85 ? -10.047 -8.226 5.893 1.00 93.62 85 ASN A N 1
ATOM 648 C CA . ASN A 1 85 ? -10.849 -8.877 6.935 1.00 93.62 85 ASN A CA 1
ATOM 649 C C . ASN A 1 85 ? -10.831 -8.057 8.249 1.00 93.62 85 ASN A C 1
ATOM 651 O O . ASN A 1 85 ? -11.104 -6.858 8.237 1.00 93.62 85 ASN A O 1
ATOM 655 N N . ASP A 1 86 ? -10.492 -8.666 9.383 1.00 95.81 86 ASP A N 1
ATOM 656 C CA . ASP A 1 86 ? -10.350 -7.990 10.681 1.00 95.81 86 ASP A CA 1
ATOM 657 C C . ASP A 1 86 ? -8.920 -7.483 10.945 1.00 95.81 86 ASP A C 1
ATOM 659 O O . ASP A 1 86 ? -8.508 -7.368 12.097 1.00 95.81 86 ASP A O 1
ATOM 663 N N . ARG A 1 87 ? -8.134 -7.216 9.897 1.00 97.19 87 ARG A N 1
ATOM 664 C CA . ARG A 1 87 ? -6.758 -6.715 9.992 1.00 97.19 87 ARG A CA 1
ATOM 665 C C . ARG A 1 87 ? -6.630 -5.354 9.320 1.00 97.19 87 ARG A C 1
ATOM 667 O O . ARG A 1 87 ? -7.216 -5.123 8.262 1.00 97.19 87 ARG A O 1
ATOM 674 N N . LEU A 1 88 ? -5.828 -4.491 9.928 1.00 97.56 88 LEU A N 1
ATOM 675 C CA . LEU A 1 88 ? -5.376 -3.229 9.362 1.00 97.56 88 LEU A CA 1
ATOM 676 C C . LEU A 1 88 ? -3.861 -3.263 9.198 1.00 97.56 88 LEU A C 1
ATOM 678 O O . LEU A 1 88 ? -3.134 -3.722 10.081 1.00 97.56 88 LEU A O 1
ATOM 682 N N . PHE A 1 89 ? -3.420 -2.737 8.069 1.00 97.75 89 PHE A N 1
ATOM 683 C CA . PHE A 1 89 ? -2.030 -2.508 7.723 1.00 97.75 89 PHE A CA 1
ATOM 684 C C . PHE A 1 89 ? -1.870 -1.006 7.588 1.00 97.75 89 PHE A C 1
ATOM 686 O O . PHE A 1 89 ? -2.652 -0.367 6.885 1.00 97.75 89 PHE A O 1
ATOM 693 N N . ILE A 1 90 ? -0.905 -0.445 8.297 1.00 97.12 90 ILE A N 1
ATOM 694 C CA . ILE A 1 90 ? -0.672 0.990 8.325 1.00 97.12 90 ILE A CA 1
ATOM 695 C C . ILE A 1 90 ? 0.742 1.241 7.834 1.00 97.12 90 ILE A C 1
ATOM 697 O O . ILE A 1 90 ? 1.701 0.803 8.473 1.00 97.12 90 ILE A O 1
ATOM 701 N N . GLY A 1 91 ? 0.840 1.931 6.703 1.00 95.12 91 GLY A N 1
ATOM 702 C CA . GLY A 1 91 ? 2.104 2.394 6.158 1.00 95.12 91 GLY A CA 1
ATOM 703 C C . GLY A 1 91 ? 2.506 3.723 6.782 1.00 95.12 91 GLY A C 1
ATOM 704 O O . GLY A 1 91 ? 1.686 4.637 6.941 1.00 95.12 91 GLY A O 1
ATOM 705 N N . SER A 1 92 ? 3.774 3.823 7.156 1.00 94.12 92 SER A N 1
ATOM 706 C CA . SER A 1 92 ? 4.366 5.009 7.765 1.00 94.12 92 SER A CA 1
ATOM 707 C C . SER A 1 92 ? 5.818 5.152 7.326 1.00 94.12 92 SER A C 1
ATOM 709 O O . SER A 1 92 ? 6.498 4.166 7.037 1.00 94.12 92 SER A O 1
ATOM 711 N N . GLY A 1 93 ? 6.324 6.384 7.358 1.00 90.69 93 GLY A N 1
ATOM 712 C CA . GLY A 1 93 ? 7.735 6.667 7.120 1.00 90.69 93 GLY A CA 1
ATOM 713 C C . GLY A 1 93 ? 8.691 5.918 8.064 1.00 90.69 93 GLY A C 1
ATOM 714 O O . GLY A 1 93 ? 9.841 5.674 7.703 1.00 90.69 93 GLY A O 1
ATOM 715 N N . SER A 1 94 ? 8.248 5.494 9.252 1.00 91.44 94 SER A N 1
ATOM 716 C CA . SER A 1 94 ? 9.085 4.727 10.184 1.00 91.44 94 SER A CA 1
ATOM 717 C C . SER A 1 94 ? 8.951 3.208 10.053 1.00 91.44 94 SER A C 1
ATOM 719 O O . SER A 1 94 ? 9.852 2.484 10.495 1.00 91.44 94 SER A O 1
ATOM 721 N N . GLY A 1 95 ? 7.873 2.698 9.454 1.00 94.44 95 GLY A N 1
ATOM 722 C CA . GLY A 1 95 ? 7.649 1.260 9.343 1.00 94.44 95 GLY A CA 1
ATOM 723 C C . GLY A 1 95 ? 6.245 0.852 8.908 1.00 94.44 95 GLY A C 1
ATOM 724 O O . GLY A 1 95 ? 5.330 1.668 8.815 1.00 94.44 95 GLY A O 1
ATOM 725 N N . LEU A 1 96 ? 6.085 -0.458 8.722 1.00 96.44 96 LEU A N 1
ATOM 726 C CA . LEU A 1 96 ? 4.799 -1.122 8.536 1.00 96.44 96 LEU A CA 1
ATOM 727 C C . LEU A 1 96 ? 4.234 -1.522 9.902 1.00 96.44 96 LEU A C 1
ATOM 729 O O . LEU A 1 96 ? 4.859 -2.308 10.617 1.00 96.44 96 LEU A O 1
ATOM 733 N N . TYR A 1 97 ? 3.032 -1.057 10.234 1.00 97.81 97 TYR A N 1
ATOM 734 C CA . TYR A 1 97 ? 2.347 -1.386 11.486 1.00 97.81 97 TYR A CA 1
ATOM 735 C C . TYR A 1 97 ? 1.106 -2.243 11.236 1.00 97.81 97 TYR A C 1
ATOM 737 O O . TYR A 1 97 ? 0.315 -1.983 10.330 1.00 97.81 97 TYR A O 1
ATOM 745 N N . LEU A 1 98 ? 0.914 -3.261 12.071 1.00 98.31 98 LEU A N 1
ATOM 746 C CA . LEU A 1 98 ? -0.152 -4.248 11.953 1.00 98.31 98 LEU A CA 1
ATOM 747 C C . LEU A 1 98 ? -1.095 -4.160 13.149 1.00 98.31 98 LEU A C 1
ATOM 749 O O . LEU A 1 98 ? -0.671 -4.219 14.304 1.00 98.31 98 LEU A O 1
ATOM 753 N N . TYR A 1 99 ? -2.392 -4.072 12.865 1.00 98.38 99 TYR A N 1
ATOM 754 C CA . TYR A 1 99 ? -3.451 -4.062 13.869 1.00 98.38 99 TYR A CA 1
ATOM 755 C C . TYR A 1 99 ? -4.508 -5.109 13.533 1.00 98.38 99 TYR A C 1
ATOM 757 O O . TYR A 1 99 ? -4.791 -5.395 12.371 1.00 98.38 99 TYR A O 1
ATOM 765 N N . THR A 1 100 ? -5.129 -5.666 14.563 1.00 97.94 100 THR A N 1
ATOM 766 C CA . THR A 1 100 ? -6.386 -6.415 14.438 1.00 97.94 100 THR A CA 1
ATOM 767 C C . THR A 1 100 ? -7.553 -5.532 14.856 1.00 97.94 100 THR A C 1
ATOM 769 O O . THR A 1 100 ? -7.361 -4.560 15.577 1.00 97.94 100 THR A O 1
ATOM 772 N N . ILE A 1 101 ? -8.763 -5.849 14.409 1.00 97.25 101 ILE A N 1
ATOM 773 C CA . ILE A 1 101 ? -9.984 -5.142 14.793 1.00 97.25 101 ILE A CA 1
ATOM 774 C C . ILE A 1 101 ? -10.754 -6.023 15.772 1.00 97.25 101 ILE A C 1
ATOM 776 O O . ILE A 1 101 ? -11.169 -7.133 15.433 1.00 97.25 101 ILE A O 1
ATOM 780 N N . GLY A 1 102 ? -10.929 -5.528 16.996 1.00 93.31 102 GLY A N 1
ATOM 781 C CA . GLY A 1 102 ? -11.693 -6.194 18.040 1.00 93.31 102 GLY A CA 1
ATOM 782 C C . GLY A 1 102 ? -13.178 -6.329 17.697 1.00 93.31 102 GLY A C 1
ATOM 783 O O . GLY A 1 102 ? -13.708 -5.683 16.793 1.00 93.31 102 GLY A O 1
ATOM 784 N N . GLN A 1 103 ? -13.884 -7.161 18.462 1.00 90.62 103 GLN A N 1
ATOM 785 C CA . GLN A 1 103 ? -15.342 -7.322 18.330 1.00 90.62 103 GLN A CA 1
ATOM 786 C C . GLN A 1 103 ? -16.115 -6.035 18.660 1.00 90.62 103 GLN A C 1
ATOM 788 O O . GLN A 1 103 ? -17.251 -5.862 18.233 1.00 90.62 103 GLN A O 1
ATOM 793 N N . ASP A 1 104 ? -15.498 -5.135 19.421 1.00 94.56 104 ASP A N 1
ATOM 794 C CA . ASP A 1 104 ? -15.978 -3.786 19.720 1.00 94.56 104 ASP A CA 1
ATOM 795 C C . ASP A 1 104 ? -15.673 -2.771 18.604 1.00 94.56 104 ASP A C 1
ATOM 797 O O . ASP A 1 104 ? -16.010 -1.596 18.737 1.00 94.56 104 ASP A O 1
ATOM 801 N N . GLY A 1 105 ? -15.044 -3.214 17.511 1.00 95.19 105 GLY A N 1
ATOM 802 C CA . GLY A 1 105 ? -14.604 -2.373 16.404 1.00 95.19 105 GLY A CA 1
ATOM 803 C C . GLY A 1 105 ? -13.320 -1.599 16.686 1.00 95.19 105 GLY A C 1
ATOM 804 O O . GLY A 1 105 ? -12.870 -0.865 15.808 1.00 95.19 105 GLY A O 1
ATOM 805 N N . LEU A 1 106 ? -12.708 -1.751 17.864 1.00 97.25 106 LEU A N 1
ATOM 806 C CA . LEU A 1 106 ? -11.510 -1.001 18.218 1.00 97.25 106 LEU A CA 1
ATOM 807 C C . LEU A 1 106 ? -10.242 -1.708 17.711 1.00 97.25 106 LEU A C 1
ATOM 809 O O . LEU A 1 106 ? -10.117 -2.928 17.861 1.00 97.25 106 LEU A O 1
ATOM 813 N N . PRO A 1 107 ? -9.290 -0.975 17.108 1.00 97.81 107 PRO A N 1
ATOM 814 C CA . PRO A 1 107 ? -8.007 -1.538 16.711 1.00 97.81 107 PRO A CA 1
ATOM 815 C C . PRO A 1 107 ? -7.179 -1.993 17.917 1.00 97.81 107 PRO A C 1
ATOM 817 O O . PRO A 1 107 ? -7.140 -1.335 18.954 1.00 97.81 107 PRO A O 1
ATOM 820 N N . VAL A 1 108 ? -6.472 -3.107 17.760 1.00 97.62 108 VAL A N 1
ATOM 821 C CA . VAL A 1 108 ? -5.524 -3.653 18.732 1.00 97.62 108 VAL A CA 1
ATOM 822 C C . VAL A 1 108 ? -4.209 -3.907 18.014 1.00 97.62 108 VAL A C 1
ATOM 824 O O . VAL A 1 108 ? -4.177 -4.646 17.029 1.00 97.62 108 VAL A O 1
ATOM 827 N N . PHE A 1 109 ? -3.132 -3.296 18.508 1.00 97.88 109 PHE A N 1
ATOM 828 C CA . PHE A 1 109 ? -1.790 -3.480 17.957 1.00 97.88 109 PHE A CA 1
ATOM 829 C C . PHE A 1 109 ? -1.399 -4.962 17.970 1.00 97.88 109 PHE A C 1
ATOM 831 O O . PHE A 1 109 ? -1.566 -5.639 18.987 1.00 97.88 109 PHE A O 1
ATOM 838 N N . ALA A 1 110 ? -0.883 -5.446 16.844 1.00 97.94 110 ALA A N 1
ATOM 839 C CA . ALA A 1 110 ? -0.439 -6.823 16.671 1.00 97.94 110 ALA A CA 1
ATOM 840 C C . ALA A 1 110 ? 1.084 -6.907 16.523 1.00 97.94 110 ALA A C 1
ATOM 842 O O . ALA A 1 110 ? 1.724 -7.668 17.246 1.00 97.94 110 ALA A O 1
ATOM 843 N N . GLY A 1 111 ? 1.668 -6.109 15.629 1.00 97.62 111 GLY A N 1
ATOM 844 C CA . GLY A 1 111 ? 3.095 -6.165 15.326 1.00 97.62 111 GLY A CA 1
ATOM 845 C C . GLY A 1 111 ? 3.552 -5.031 14.419 1.00 97.62 111 GLY A C 1
ATOM 846 O O . GLY A 1 111 ? 2.749 -4.224 13.955 1.00 97.62 111 GLY A O 1
ATOM 847 N N . GLU A 1 112 ? 4.854 -4.975 14.160 1.00 97.50 112 GLU A N 1
ATOM 848 C CA . GLU A 1 112 ? 5.461 -3.953 13.308 1.00 97.50 112 GLU A CA 1
ATOM 849 C C . GLU A 1 112 ? 6.734 -4.460 12.625 1.00 97.50 112 GLU A C 1
ATOM 851 O O . GLU A 1 112 ? 7.390 -5.387 13.107 1.00 97.50 112 GLU A O 1
ATOM 856 N N . TYR A 1 113 ? 7.105 -3.812 11.523 1.00 96.44 113 TYR A N 1
ATOM 857 C CA . TYR A 1 113 ? 8.433 -3.892 10.927 1.00 96.44 113 TYR A CA 1
ATOM 858 C C . TYR A 1 113 ? 8.983 -2.479 10.722 1.00 96.44 113 TYR A C 1
ATOM 860 O O . TYR A 1 113 ? 8.433 -1.706 9.942 1.00 96.44 113 TYR A O 1
ATOM 868 N N . LEU A 1 114 ? 10.089 -2.150 11.394 1.00 94.69 114 LEU A N 1
ATOM 869 C CA . LEU A 1 114 ? 10.694 -0.817 11.342 1.00 94.69 114 LEU A CA 1
ATOM 870 C C . LEU A 1 114 ? 11.725 -0.684 10.216 1.00 94.69 114 LEU A C 1
ATOM 872 O O . LEU A 1 114 ? 12.579 -1.552 10.012 1.00 94.69 114 LEU A O 1
ATOM 876 N N . TYR A 1 115 ? 11.727 0.467 9.546 1.00 92.12 115 TYR A N 1
ATOM 877 C CA . TYR A 1 115 ? 12.649 0.800 8.457 1.00 92.12 115 TYR A CA 1
ATOM 878 C C . TYR A 1 115 ? 14.019 1.308 8.933 1.00 92.12 115 TYR A C 1
ATOM 880 O O . TYR A 1 115 ? 14.627 2.198 8.345 1.00 92.12 115 TYR A O 1
ATOM 888 N N . SER A 1 116 ? 14.571 0.699 9.983 1.00 87.75 116 SER A N 1
ATOM 889 C CA . SER A 1 116 ? 15.842 1.117 10.594 1.00 87.75 116 SER A CA 1
ATOM 890 C C . SER A 1 116 ? 17.100 0.600 9.881 1.00 87.75 116 SER A C 1
ATOM 892 O O . SER A 1 116 ? 18.219 0.982 10.226 1.00 87.75 116 SER A O 1
ATOM 894 N N . ASN A 1 117 ? 16.954 -0.300 8.906 1.00 83.81 117 ASN A N 1
ATOM 895 C CA . ASN A 1 117 ? 18.067 -1.102 8.384 1.00 83.81 117 ASN A CA 1
ATOM 896 C C . ASN A 1 117 ? 18.790 -0.483 7.170 1.00 83.81 117 ASN A C 1
ATOM 898 O O . ASN A 1 117 ? 19.712 -1.095 6.636 1.00 83.81 117 ASN A O 1
ATOM 902 N N . PHE A 1 118 ? 18.421 0.731 6.747 1.00 82.00 118 PHE A N 1
ATOM 903 C CA . PHE A 1 118 ? 18.986 1.381 5.554 1.00 82.00 118 PHE A CA 1
ATOM 904 C C . PHE A 1 118 ? 20.309 2.132 5.804 1.00 82.00 118 PHE A C 1
ATOM 906 O O . PHE A 1 118 ? 20.981 2.540 4.860 1.00 82.00 118 PHE A O 1
ATOM 913 N N . GLY A 1 119 ? 20.735 2.298 7.064 1.00 78.06 119 GLY A N 1
ATOM 914 C CA . GLY A 1 119 ? 22.001 2.971 7.414 1.00 78.06 119 GLY A CA 1
ATOM 915 C C . GLY A 1 119 ? 21.986 4.504 7.261 1.00 78.06 119 GLY A C 1
ATOM 916 O O . GLY A 1 119 ? 23.029 5.169 7.377 1.00 78.06 119 GLY A O 1
ATOM 917 N N . PHE A 1 120 ? 20.811 5.070 6.993 1.00 78.88 120 PHE A N 1
ATOM 918 C CA . PHE A 1 120 ? 20.486 6.491 7.020 1.00 78.88 120 PHE A CA 1
ATOM 919 C C . PHE A 1 120 ? 18.993 6.653 7.317 1.00 78.88 120 PHE A C 1
ATOM 921 O O . PHE A 1 120 ? 18.225 5.717 7.098 1.00 78.88 120 PHE A O 1
ATOM 928 N N . ASP A 1 121 ? 18.609 7.829 7.806 1.00 80.50 121 ASP A N 1
ATOM 929 C CA . ASP A 1 121 ? 17.209 8.130 8.085 1.00 80.50 121 ASP A CA 1
ATOM 930 C C . ASP A 1 121 ? 16.434 8.204 6.766 1.00 80.50 121 ASP A C 1
ATOM 932 O O . ASP A 1 121 ? 16.803 8.948 5.842 1.00 80.50 121 ASP A O 1
ATOM 936 N N . ILE A 1 122 ? 15.380 7.397 6.682 1.00 82.38 122 ILE A N 1
ATOM 937 C CA . ILE A 1 122 ? 14.431 7.406 5.580 1.00 82.38 122 ILE A CA 1
ATOM 938 C C . ILE A 1 122 ? 13.035 7.710 6.092 1.00 82.38 122 ILE A C 1
ATOM 940 O O . ILE A 1 122 ? 12.695 7.372 7.218 1.00 82.38 122 ILE A O 1
ATOM 944 N N . GLU A 1 123 ? 12.251 8.326 5.222 1.00 85.06 123 GLU A N 1
ATOM 945 C CA . GLU A 1 123 ? 10.829 8.572 5.423 1.00 85.06 123 GLU A CA 1
ATOM 946 C C . GLU A 1 123 ? 10.162 8.273 4.073 1.00 85.06 123 GLU A C 1
ATOM 948 O O . GLU A 1 123 ? 9.983 9.173 3.247 1.00 85.06 123 GLU A O 1
ATOM 953 N N . PRO A 1 124 ? 10.020 6.983 3.715 1.00 85.88 124 PRO A N 1
ATOM 954 C CA . PRO A 1 124 ? 9.404 6.595 2.463 1.00 85.88 124 PRO A CA 1
ATOM 955 C C . PRO A 1 124 ? 7.890 6.724 2.543 1.00 85.88 124 PRO A C 1
ATOM 957 O O . PRO A 1 124 ? 7.295 6.481 3.590 1.00 85.88 124 PRO A O 1
ATOM 960 N N . CYS A 1 125 ? 7.279 7.000 1.394 1.00 82.31 125 CYS A N 1
ATOM 961 C CA . CYS A 1 125 ? 5.870 6.688 1.235 1.00 82.31 125 CYS A CA 1
ATOM 962 C C . CYS A 1 125 ? 5.698 5.169 1.247 1.00 82.31 125 CYS A C 1
ATOM 964 O O . CYS A 1 125 ? 6.490 4.477 0.603 1.00 82.31 125 CYS A O 1
ATOM 966 N N . ASP A 1 126 ? 4.677 4.684 1.954 1.00 85.00 126 ASP A N 1
ATOM 967 C CA . ASP A 1 126 ? 4.420 3.254 2.175 1.00 85.00 126 ASP A CA 1
ATOM 968 C C . ASP A 1 126 ? 2.961 2.878 1.845 1.00 85.00 126 ASP A C 1
ATOM 970 O O . ASP A 1 126 ? 2.117 2.725 2.733 1.00 85.00 126 ASP A O 1
ATOM 974 N N . PRO A 1 127 ? 2.591 2.787 0.558 1.00 93.00 127 PRO A N 1
ATOM 975 C CA . PRO A 1 127 ? 1.380 2.089 0.155 1.00 93.00 127 PRO A CA 1
ATOM 976 C C . PRO A 1 127 ? 1.511 0.579 0.387 1.00 93.00 127 PRO A C 1
ATOM 978 O O . PRO A 1 127 ? 2.482 -0.055 -0.036 1.00 93.00 127 PRO A O 1
ATOM 981 N N . VAL A 1 128 ? 0.488 -0.011 1.007 1.00 96.12 128 VAL A N 1
ATOM 982 C CA . VAL A 1 128 ? 0.466 -1.432 1.372 1.00 96.12 128 VAL A CA 1
ATOM 983 C C . VAL A 1 128 ? -0.791 -2.128 0.857 1.00 96.12 128 VAL A C 1
ATOM 985 O O . VAL A 1 128 ? -1.902 -1.613 0.961 1.00 96.12 128 VAL A O 1
ATOM 988 N N . VAL A 1 129 ? -0.614 -3.342 0.338 1.00 97.50 129 VAL A N 1
ATOM 989 C CA . VAL A 1 129 ? -1.689 -4.319 0.103 1.00 97.50 129 VAL A CA 1
ATOM 990 C C . VAL A 1 129 ? -1.257 -5.682 0.617 1.00 97.50 129 VAL A C 1
ATOM 992 O O . VAL A 1 129 ? -0.066 -5.979 0.707 1.00 97.50 129 VAL A O 1
ATOM 995 N N . ALA A 1 130 ? -2.210 -6.542 0.955 1.00 97.38 130 ALA A N 1
ATOM 996 C CA . ALA A 1 130 ? -1.896 -7.844 1.524 1.0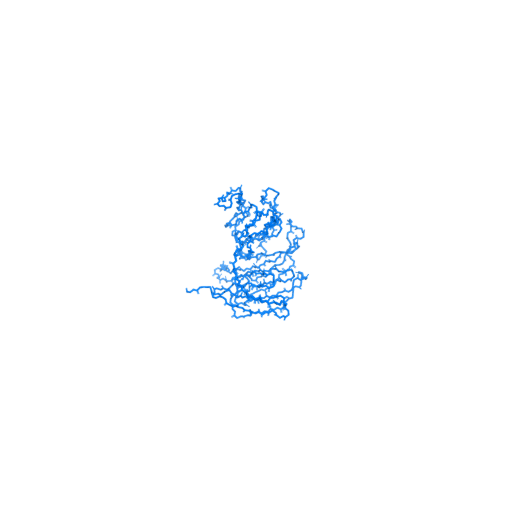0 97.38 130 ALA A CA 1
ATOM 997 C C . ALA A 1 130 ? -2.929 -8.907 1.151 1.00 97.38 130 ALA A C 1
ATOM 999 O O . ALA A 1 130 ? -4.090 -8.608 0.881 1.00 97.38 130 ALA A O 1
ATOM 1000 N N . ASN A 1 131 ? -2.498 -10.164 1.199 1.00 96.56 131 ASN A N 1
ATOM 1001 C CA . ASN A 1 131 ? -3.387 -11.312 1.365 1.00 96.56 131 ASN A CA 1
ATOM 1002 C C . ASN A 1 131 ? -3.253 -11.863 2.797 1.00 96.56 131 ASN A C 1
ATOM 1004 O O . ASN A 1 131 ? -2.612 -11.253 3.649 1.00 96.56 131 ASN A O 1
ATOM 1008 N N . ASP A 1 132 ? -3.839 -13.025 3.089 1.00 95.75 132 ASP A N 1
ATOM 1009 C CA . ASP A 1 132 ? -3.850 -13.578 4.453 1.00 95.75 132 ASP A CA 1
ATOM 1010 C C . ASP A 1 132 ? -2.457 -13.894 5.033 1.00 95.75 132 ASP A C 1
ATOM 1012 O O . ASP A 1 132 ? -2.324 -14.047 6.253 1.00 95.75 132 ASP A O 1
ATOM 1016 N N . SER A 1 133 ? -1.436 -14.016 4.179 1.00 97.00 133 SER A N 1
ATOM 1017 C CA . SER A 1 133 ? -0.102 -14.517 4.537 1.00 97.00 133 SER A CA 1
ATOM 1018 C C . SER A 1 133 ? 1.070 -13.653 4.077 1.00 97.00 133 SER A C 1
ATOM 1020 O O . SER 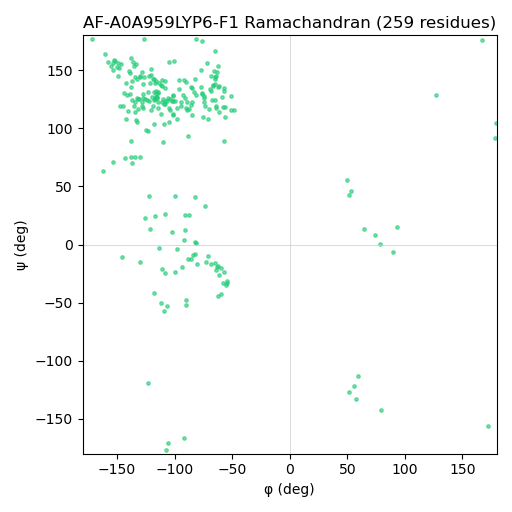A 1 133 ? 2.174 -13.844 4.586 1.00 97.00 133 SER A O 1
ATOM 1022 N N . VAL A 1 134 ? 0.853 -12.717 3.149 1.00 98.44 134 VAL A N 1
ATOM 1023 C CA . VAL A 1 134 ? 1.903 -11.870 2.574 1.00 98.44 134 VAL A CA 1
ATOM 1024 C C . VAL A 1 134 ? 1.418 -10.428 2.453 1.00 98.44 134 VAL A C 1
ATOM 1026 O O . VAL A 1 134 ? 0.307 -10.201 1.972 1.00 98.44 134 VAL A O 1
ATOM 1029 N N . ALA A 1 135 ? 2.263 -9.472 2.842 1.00 98.38 135 ALA A N 1
ATOM 1030 C CA . ALA A 1 135 ? 2.081 -8.048 2.560 1.00 98.38 135 ALA A CA 1
ATOM 1031 C C . ALA A 1 135 ? 3.099 -7.561 1.519 1.00 98.38 135 ALA A C 1
ATOM 1033 O O . ALA A 1 135 ? 4.266 -7.957 1.548 1.00 98.38 135 ALA A O 1
ATOM 1034 N N . TYR A 1 136 ? 2.648 -6.689 0.621 1.00 98.44 136 TYR A N 1
ATOM 1035 C CA . TYR A 1 136 ? 3.430 -6.060 -0.437 1.00 98.44 136 TYR A CA 1
ATOM 1036 C C . TYR A 1 136 ? 3.423 -4.558 -0.204 1.00 98.44 136 TYR A C 1
ATOM 1038 O O . TYR A 1 136 ? 2.359 -3.948 -0.101 1.00 98.44 136 TYR A O 1
ATOM 1046 N N . VAL A 1 137 ? 4.618 -3.994 -0.111 1.00 97.75 137 VAL A N 1
ATOM 1047 C CA . VAL A 1 137 ? 4.841 -2.613 0.299 1.00 97.75 137 VAL A CA 1
ATOM 1048 C C . VAL A 1 137 ? 5.765 -1.948 -0.700 1.00 97.75 137 VAL A C 1
ATOM 1050 O O . VAL A 1 137 ? 6.869 -2.433 -0.956 1.00 97.75 137 VAL A O 1
ATOM 1053 N N . THR A 1 138 ? 5.337 -0.827 -1.252 1.00 97.31 138 THR A N 1
ATOM 1054 C CA . THR A 1 138 ? 6.187 0.023 -2.080 1.00 97.31 138 THR A CA 1
ATOM 1055 C C . THR A 1 138 ? 6.834 1.087 -1.208 1.00 97.31 138 THR A C 1
ATOM 1057 O O . THR A 1 138 ? 6.153 1.781 -0.471 1.00 97.31 138 THR A O 1
ATOM 1060 N N . LEU A 1 139 ? 8.159 1.222 -1.288 1.00 95.62 139 LEU A N 1
ATOM 1061 C CA . LEU A 1 139 ? 8.913 2.257 -0.590 1.00 95.62 139 LEU A CA 1
ATOM 1062 C C . LEU A 1 139 ? 9.595 3.175 -1.587 1.00 95.62 139 LEU A C 1
ATOM 1064 O O . LEU A 1 139 ? 10.411 2.739 -2.405 1.00 95.62 139 LEU A O 1
ATOM 1068 N N . ASN A 1 140 ? 9.325 4.466 -1.453 1.00 93.69 140 ASN A N 1
ATOM 1069 C CA . ASN A 1 140 ? 9.978 5.492 -2.245 1.00 93.69 140 ASN A CA 1
ATOM 1070 C C . ASN A 1 140 ? 10.357 6.687 -1.380 1.00 93.69 140 ASN A C 1
ATOM 1072 O O . ASN A 1 140 ? 9.505 7.297 -0.742 1.00 93.69 140 ASN A O 1
ATOM 1076 N N . THR A 1 141 ? 11.640 7.041 -1.390 1.00 90.88 141 THR A N 1
ATOM 1077 C CA . THR A 1 141 ? 12.134 8.250 -0.725 1.00 90.88 141 THR A CA 1
ATOM 1078 C C . THR A 1 141 ? 13.350 8.813 -1.447 1.00 90.88 141 THR A C 1
ATOM 1080 O O . THR A 1 141 ? 14.119 8.083 -2.077 1.00 90.88 141 THR A O 1
ATOM 1083 N N . THR A 1 142 ? 13.566 10.119 -1.334 1.00 87.50 142 THR A N 1
ATOM 1084 C CA . THR A 1 142 ? 14.785 10.785 -1.802 1.00 87.50 142 THR A CA 1
ATOM 1085 C C . THR A 1 142 ? 15.179 11.880 -0.820 1.00 87.50 142 THR A C 1
ATOM 1087 O O . THR A 1 142 ? 14.578 12.951 -0.783 1.00 87.50 142 THR A O 1
ATOM 1090 N N . ASN A 1 143 ? 16.252 11.634 -0.074 1.00 82.25 143 ASN A N 1
ATOM 1091 C CA . ASN A 1 143 ? 16.760 12.501 0.978 1.00 82.25 143 ASN A CA 1
ATOM 1092 C C . ASN A 1 143 ? 18.093 13.144 0.579 1.00 82.25 143 ASN A C 1
ATOM 1094 O O . ASN A 1 143 ? 19.020 12.502 0.073 1.00 82.25 143 ASN A O 1
ATOM 1098 N N . ARG A 1 144 ? 18.227 14.445 0.851 1.00 82.69 144 ARG A N 1
ATOM 1099 C CA . ARG A 1 144 ? 19.520 15.137 0.777 1.00 82.69 144 ARG A CA 1
ATOM 1100 C C . ARG A 1 144 ? 20.257 14.948 2.093 1.00 82.69 144 ARG A C 1
ATOM 1102 O O . ARG A 1 144 ? 19.877 15.514 3.111 1.00 82.69 144 ARG A O 1
ATOM 1109 N N . VAL A 1 145 ? 21.347 14.195 2.054 1.00 81.44 145 VAL A N 1
ATOM 1110 C CA . VAL A 1 145 ? 22.168 13.882 3.222 1.00 81.44 145 VAL A CA 1
ATOM 1111 C C . VAL A 1 145 ? 23.474 14.670 3.154 1.00 81.44 145 VAL A C 1
ATOM 1113 O O . VAL A 1 145 ? 24.243 14.555 2.197 1.00 81.44 145 VAL A O 1
ATOM 1116 N N . THR A 1 146 ? 23.758 15.452 4.195 1.00 83.75 146 THR A N 1
ATOM 1117 C CA . THR A 1 146 ? 25.031 16.171 4.339 1.00 83.75 146 THR A CA 1
ATOM 1118 C C . THR A 1 146 ? 25.962 15.386 5.254 1.00 83.75 146 THR A C 1
ATOM 1120 O O . THR A 1 146 ? 25.768 15.361 6.468 1.00 83.75 146 THR A O 1
ATOM 1123 N N . ARG A 1 147 ? 27.015 14.772 4.701 1.00 81.25 147 ARG A N 1
ATOM 1124 C CA . ARG A 1 147 ? 28.060 14.086 5.484 1.00 81.25 147 ARG A CA 1
ATOM 1125 C C . ARG A 1 147 ? 29.408 14.741 5.224 1.00 81.25 147 ARG A C 1
ATOM 1127 O O . ARG A 1 147 ? 29.807 14.921 4.081 1.00 81.25 147 ARG A O 1
ATOM 1134 N N . CYS A 1 148 ? 30.106 15.145 6.287 1.00 87.25 148 CYS A N 1
ATOM 1135 C CA . CYS A 1 148 ? 31.423 15.792 6.192 1.00 87.25 148 CYS A CA 1
ATOM 1136 C C . CYS A 1 148 ? 31.469 16.989 5.214 1.00 87.25 148 CYS A C 1
ATOM 1138 O O . CYS A 1 148 ? 32.429 17.140 4.464 1.00 87.25 148 CYS A O 1
ATOM 1140 N N . ARG A 1 149 ? 30.443 17.858 5.236 1.00 87.25 149 ARG A N 1
ATOM 1141 C CA . ARG A 1 149 ? 30.281 19.021 4.328 1.00 87.25 149 ARG A CA 1
ATOM 1142 C C . ARG A 1 149 ? 30.098 18.663 2.843 1.00 87.25 149 ARG A C 1
ATOM 1144 O O . ARG A 1 149 ? 30.183 19.551 1.999 1.00 87.25 149 ARG A O 1
ATOM 1151 N N . VAL A 1 150 ? 29.826 17.398 2.527 1.00 86.19 150 VAL A N 1
ATOM 1152 C CA . VAL A 1 150 ? 29.446 16.939 1.188 1.00 86.19 150 VAL A CA 1
ATOM 1153 C C . VAL A 1 150 ? 27.947 16.665 1.177 1.00 86.19 150 VAL A C 1
ATOM 1155 O O . VAL A 1 150 ? 27.451 15.888 1.993 1.00 86.19 150 VAL A O 1
ATOM 1158 N N . ASN A 1 151 ? 27.236 17.300 0.246 1.00 87.38 151 ASN A N 1
ATOM 1159 C CA . ASN A 1 151 ? 25.813 17.064 0.018 1.00 87.38 151 ASN A CA 1
ATOM 1160 C C . ASN A 1 151 ? 25.665 15.907 -0.972 1.00 87.38 151 ASN A C 1
ATOM 1162 O O . ASN A 1 151 ? 26.086 16.027 -2.122 1.00 87.38 151 ASN A O 1
ATOM 1166 N N . THR A 1 152 ? 25.061 14.808 -0.531 1.00 84.75 152 THR A N 1
ATOM 1167 C CA . THR A 1 152 ? 24.750 13.643 -1.368 1.00 84.75 152 THR A CA 1
ATOM 1168 C C . THR A 1 152 ? 23.241 13.453 -1.401 1.00 84.75 152 THR A C 1
ATOM 1170 O O . THR A 1 152 ? 22.568 13.676 -0.400 1.00 84.75 152 THR A O 1
ATOM 1173 N N . THR A 1 153 ? 22.698 13.061 -2.549 1.00 86.75 153 THR A N 1
ATOM 1174 C CA . THR A 1 153 ? 21.297 12.631 -2.638 1.00 86.75 153 THR A CA 1
ATOM 1175 C C . THR A 1 153 ? 21.278 11.118 -2.491 1.00 86.75 153 THR A C 1
ATOM 1177 O O . THR A 1 153 ? 21.975 10.431 -3.234 1.00 86.75 153 THR A O 1
ATOM 1180 N N . MET A 1 154 ? 20.548 10.621 -1.500 1.00 85.69 154 MET A N 1
ATOM 1181 C CA . MET A 1 154 ? 20.356 9.198 -1.236 1.00 85.69 154 MET A CA 1
ATOM 1182 C C . MET A 1 154 ? 18.862 8.907 -1.276 1.00 85.69 154 MET A C 1
ATOM 1184 O O . MET A 1 154 ? 18.065 9.744 -0.870 1.00 85.69 154 MET A O 1
ATOM 1188 N N . GLY A 1 155 ? 18.473 7.741 -1.762 1.00 88.69 155 GLY A N 1
ATOM 1189 C CA . GLY A 1 155 ? 17.074 7.359 -1.851 1.00 88.69 155 GLY A CA 1
ATOM 1190 C C . GLY A 1 155 ? 16.946 5.856 -1.980 1.00 88.69 155 GLY A C 1
ATOM 1191 O O . GLY A 1 155 ? 17.931 5.174 -2.270 1.00 88.69 155 GLY A O 1
ATOM 1192 N N . ILE A 1 156 ? 15.737 5.369 -1.743 1.00 93.38 156 ILE A N 1
ATOM 1193 C CA . ILE A 1 156 ? 15.363 3.977 -1.969 1.00 93.38 156 ILE A CA 1
ATOM 1194 C C . ILE A 1 156 ? 14.126 3.944 -2.858 1.00 93.38 156 ILE A C 1
ATOM 1196 O O . ILE A 1 156 ? 13.261 4.812 -2.745 1.00 93.38 156 ILE A O 1
ATOM 1200 N N . ASN A 1 157 ? 14.076 2.948 -3.737 1.00 96.12 157 ASN A N 1
ATOM 1201 C CA . ASN A 1 157 ? 12.967 2.677 -4.641 1.00 96.12 157 ASN A CA 1
ATOM 1202 C C . ASN A 1 157 ? 12.745 1.172 -4.640 1.00 96.12 157 ASN A C 1
ATOM 1204 O O . ASN A 1 157 ? 13.389 0.449 -5.393 1.00 96.12 157 ASN A O 1
ATOM 1208 N N . LEU A 1 158 ? 11.905 0.690 -3.732 1.00 97.19 158 LEU A N 1
ATOM 1209 C CA . LEU A 1 158 ? 11.827 -0.730 -3.416 1.00 97.19 158 LEU A CA 1
ATOM 1210 C C . LEU A 1 158 ? 10.389 -1.229 -3.444 1.00 97.19 158 LEU A C 1
ATOM 1212 O O . LEU A 1 158 ? 9.474 -0.547 -2.997 1.00 97.19 158 LEU A O 1
ATOM 1216 N N . LEU A 1 159 ? 10.212 -2.460 -3.909 1.00 98.25 159 LEU A N 1
ATOM 1217 C CA . LEU A 1 159 ? 9.069 -3.295 -3.571 1.00 98.25 159 LEU A CA 1
ATOM 1218 C C . LEU A 1 159 ? 9.531 -4.302 -2.514 1.00 98.25 159 LEU A C 1
ATOM 1220 O O . LEU A 1 159 ? 10.334 -5.193 -2.800 1.00 98.25 159 LEU A O 1
ATOM 1224 N N . ASN A 1 160 ? 9.025 -4.153 -1.297 1.00 97.69 160 ASN A N 1
ATOM 1225 C CA . ASN A 1 160 ? 9.257 -5.062 -0.185 1.00 97.69 160 ASN A CA 1
ATOM 1226 C C . ASN A 1 160 ? 8.112 -6.071 -0.066 1.00 97.69 160 ASN A C 1
ATOM 1228 O O . ASN A 1 160 ? 6.940 -5.728 -0.220 1.00 97.69 160 ASN A O 1
ATOM 1232 N N . ILE A 1 161 ? 8.465 -7.314 0.257 1.00 98.44 161 ILE A N 1
ATOM 1233 C CA . ILE A 1 161 ? 7.516 -8.408 0.465 1.00 98.44 161 ILE A CA 1
ATOM 1234 C C . ILE A 1 161 ? 7.735 -8.988 1.858 1.00 98.44 161 ILE A C 1
ATOM 1236 O O . ILE A 1 161 ? 8.847 -9.411 2.192 1.00 98.44 161 ILE A O 1
ATOM 1240 N N . PHE A 1 162 ? 6.673 -9.027 2.657 1.00 98.44 162 PHE A N 1
ATOM 1241 C CA . PHE A 1 162 ? 6.694 -9.491 4.041 1.00 98.44 162 PHE A CA 1
ATOM 1242 C C . PHE A 1 162 ? 5.870 -10.768 4.213 1.00 98.44 162 PHE A C 1
ATOM 1244 O O . PHE A 1 162 ? 4.710 -10.801 3.810 1.00 98.44 162 PHE A O 1
ATOM 1251 N N . ASP A 1 163 ? 6.428 -11.794 4.861 1.00 98.38 163 ASP A N 1
ATOM 1252 C CA . ASP A 1 163 ? 5.637 -12.891 5.433 1.00 98.38 163 ASP A CA 1
ATOM 1253 C C . ASP A 1 163 ? 4.946 -12.377 6.702 1.00 98.38 163 ASP A C 1
ATOM 1255 O O . ASP A 1 163 ? 5.594 -11.828 7.596 1.00 98.38 163 ASP A O 1
ATOM 1259 N N . ILE A 1 164 ? 3.627 -12.546 6.757 1.00 98.19 164 ILE A N 1
ATOM 1260 C CA . ILE A 1 164 ? 2.760 -12.102 7.855 1.00 98.19 164 ILE A CA 1
ATOM 1261 C C . ILE A 1 164 ? 1.915 -13.254 8.421 1.00 98.19 164 ILE A C 1
ATOM 1263 O O . ILE A 1 164 ? 0.858 -13.024 9.013 1.00 98.19 164 ILE A O 1
ATOM 1267 N N . LYS A 1 165 ? 2.343 -14.513 8.234 1.00 97.06 165 LYS A N 1
ATOM 1268 C CA . LYS A 1 165 ? 1.666 -15.684 8.826 1.00 97.06 165 LYS A CA 1
ATOM 1269 C C . LYS A 1 165 ? 1.634 -15.586 10.347 1.00 97.06 165 LYS A C 1
ATOM 1271 O O . LYS A 1 165 ? 0.606 -15.875 10.957 1.00 97.06 165 LYS A O 1
ATOM 1276 N N . ASP A 1 166 ? 2.752 -15.171 10.939 1.00 97.44 166 ASP A N 1
ATOM 1277 C CA . ASP A 1 166 ? 2.768 -14.649 12.301 1.00 97.44 166 ASP A CA 1
ATOM 1278 C C . ASP A 1 166 ? 2.504 -13.144 12.243 1.00 97.44 166 ASP A C 1
ATOM 1280 O O . ASP A 1 166 ? 3.407 -12.334 12.051 1.00 97.44 166 ASP A O 1
ATOM 1284 N N . PHE A 1 167 ? 1.233 -12.772 12.382 1.00 96.94 167 PHE A N 1
ATOM 1285 C CA . PHE A 1 167 ? 0.790 -11.385 12.246 1.00 96.94 167 PHE A CA 1
ATOM 1286 C C . PHE A 1 167 ? 1.363 -10.454 13.330 1.00 96.94 167 PHE A C 1
ATOM 1288 O O . PHE A 1 167 ? 1.340 -9.238 13.168 1.00 96.94 167 PHE A O 1
ATOM 1295 N N . ASN A 1 168 ? 1.903 -11.010 14.420 1.00 97.69 168 ASN A N 1
ATOM 1296 C CA . ASN A 1 168 ? 2.554 -10.224 15.467 1.00 97.69 168 ASN A CA 1
ATOM 1297 C C . ASN A 1 168 ? 4.035 -9.948 15.170 1.00 97.69 168 ASN A C 1
ATOM 1299 O O . ASN A 1 168 ? 4.666 -9.145 15.854 1.00 97.69 168 ASN A O 1
ATOM 1303 N N . ASN A 1 169 ? 4.604 -10.633 14.178 1.00 97.69 169 ASN A N 1
ATOM 1304 C CA . ASN A 1 169 ? 6.014 -10.544 13.830 1.00 97.69 169 ASN A CA 1
ATOM 1305 C C . ASN A 1 169 ? 6.189 -10.622 12.303 1.00 97.69 169 ASN A C 1
ATOM 1307 O O . ASN A 1 169 ? 6.600 -11.667 11.789 1.00 97.69 169 ASN A O 1
ATOM 1311 N N . PRO A 1 170 ? 5.861 -9.544 11.567 1.00 97.88 170 PRO A N 1
ATOM 1312 C CA . PRO A 1 170 ? 6.075 -9.490 10.126 1.00 97.88 170 PRO A CA 1
ATOM 1313 C C . PRO A 1 170 ? 7.563 -9.626 9.781 1.00 97.88 170 PRO A C 1
ATOM 1315 O O . PRO A 1 170 ? 8.423 -8.992 10.394 1.00 97.88 170 PRO A O 1
ATOM 1318 N N . VAL A 1 171 ? 7.881 -10.430 8.765 1.00 97.75 171 VAL A N 1
ATOM 1319 C CA . VAL A 1 171 ? 9.267 -10.708 8.355 1.00 97.75 171 VAL A CA 1
ATOM 1320 C C . VAL A 1 171 ? 9.476 -10.334 6.897 1.00 97.75 171 VAL A C 1
ATOM 1322 O O . VAL A 1 171 ? 8.814 -10.881 6.022 1.00 97.75 171 VAL A O 1
ATOM 1325 N N . LEU A 1 172 ? 10.441 -9.456 6.612 1.00 97.75 172 LEU A N 1
ATOM 1326 C CA . LEU A 1 172 ? 10.864 -9.163 5.239 1.00 97.75 172 LEU A CA 1
ATOM 1327 C C . LEU A 1 172 ? 11.473 -10.423 4.604 1.00 97.75 172 LEU A C 1
ATOM 1329 O O . LEU A 1 172 ? 12.501 -10.915 5.074 1.00 97.75 172 LEU A O 1
ATOM 1333 N N . ILE A 1 173 ? 10.856 -10.930 3.538 1.00 97.75 173 ILE A N 1
ATOM 1334 C CA . ILE A 1 173 ? 11.292 -12.150 2.841 1.00 97.75 173 ILE A CA 1
ATOM 1335 C C . ILE A 1 173 ? 11.908 -11.880 1.472 1.00 97.75 173 ILE A C 1
ATOM 1337 O O . ILE A 1 173 ? 12.690 -12.700 0.990 1.00 97.75 173 ILE A O 1
ATOM 1341 N N . SER A 1 174 ? 11.576 -10.762 0.828 1.00 96.88 174 SER A N 1
ATOM 1342 C CA . SER A 1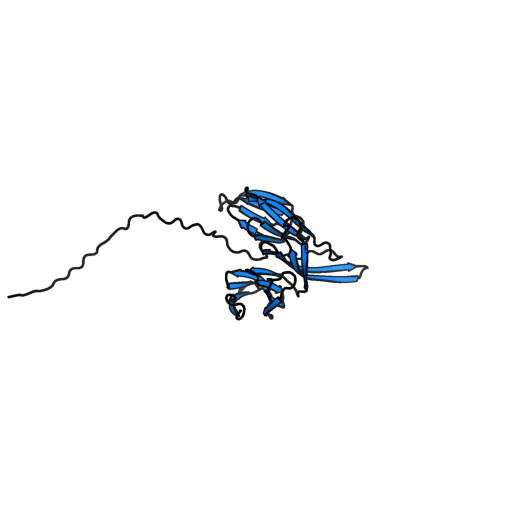 174 ? 12.136 -10.376 -0.469 1.00 96.88 174 SER A CA 1
ATOM 1343 C C . SER A 1 174 ? 12.070 -8.869 -0.675 1.00 96.88 174 SER A C 1
ATOM 1345 O O . SER A 1 174 ? 11.227 -8.182 -0.099 1.00 96.88 174 SER A O 1
ATOM 1347 N N . GLN A 1 175 ? 12.987 -8.369 -1.497 1.00 95.94 175 GLN A N 1
ATOM 1348 C CA . GLN A 1 175 ? 13.117 -6.961 -1.839 1.00 95.94 175 GLN A CA 1
ATOM 1349 C C . GLN A 1 175 ? 13.535 -6.849 -3.303 1.00 95.94 175 GLN A C 1
ATOM 1351 O O . GLN A 1 175 ? 14.486 -7.507 -3.729 1.00 95.94 175 GLN A O 1
ATOM 1356 N N . TYR A 1 176 ? 12.823 -6.017 -4.055 1.00 97.44 176 TYR A N 1
ATOM 1357 C CA . TYR A 1 176 ? 13.062 -5.787 -5.474 1.00 97.44 176 TYR A CA 1
ATOM 1358 C C . TYR A 1 176 ? 13.305 -4.303 -5.723 1.00 97.44 176 TYR A C 1
ATOM 1360 O O . TYR A 1 176 ? 12.540 -3.461 -5.258 1.00 97.44 176 TYR A O 1
ATOM 1368 N N . GLU A 1 177 ? 14.368 -3.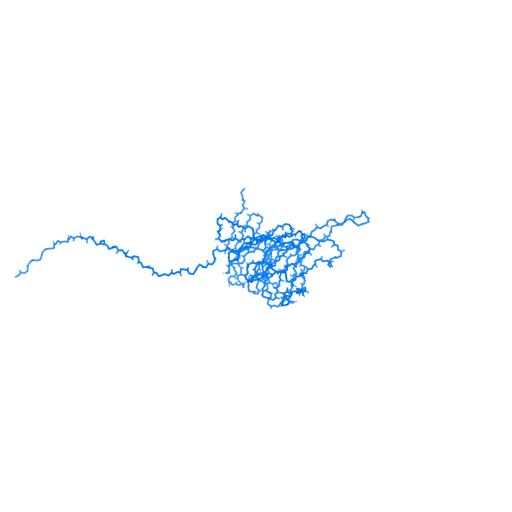993 -6.462 1.00 97.19 177 GLU A N 1
ATOM 1369 C CA . GLU A 1 177 ? 14.656 -2.634 -6.922 1.00 97.19 177 GLU A CA 1
ATOM 1370 C C . GLU A 1 177 ? 13.631 -2.202 -7.974 1.00 97.19 177 GLU A C 1
ATOM 1372 O O . GLU A 1 177 ? 13.329 -2.938 -8.918 1.00 97.19 177 GLU A O 1
ATOM 1377 N N . MET A 1 178 ? 13.130 -0.987 -7.806 1.00 97.50 178 MET A N 1
ATOM 1378 C CA . MET A 1 178 ? 12.137 -0.332 -8.652 1.00 97.50 178 MET A CA 1
ATOM 1379 C C . MET A 1 178 ? 12.680 1.034 -9.101 1.00 97.50 178 MET A C 1
ATOM 1381 O O . MET A 1 178 ? 13.782 1.432 -8.720 1.00 97.50 178 MET A O 1
ATOM 1385 N N . VAL A 1 179 ? 11.941 1.770 -9.932 1.00 95.81 179 VAL A N 1
ATOM 1386 C CA . VAL A 1 179 ? 12.385 3.090 -10.413 1.00 95.81 179 VAL A CA 1
ATOM 1387 C C . VAL A 1 179 ? 11.922 4.208 -9.482 1.00 95.81 179 VAL A C 1
ATOM 1389 O O . VAL A 1 179 ? 12.734 5.028 -9.057 1.00 95.81 179 VAL A O 1
ATOM 1392 N N . ASN A 1 180 ? 10.631 4.253 -9.170 1.00 95.31 180 ASN A N 1
ATOM 1393 C CA . ASN A 1 180 ? 9.977 5.255 -8.331 1.00 95.31 180 ASN A CA 1
ATOM 1394 C C . ASN A 1 180 ? 8.612 4.701 -7.872 1.00 95.31 180 ASN A C 1
ATOM 1396 O O . ASN A 1 180 ? 7.582 5.246 -8.270 1.00 95.31 180 ASN A O 1
ATOM 1400 N N . PRO A 1 181 ? 8.572 3.599 -7.098 1.00 97.44 181 PRO A N 1
ATOM 1401 C CA . PRO A 1 181 ? 7.333 2.886 -6.830 1.00 97.44 181 PRO A CA 1
ATOM 1402 C C . PRO A 1 181 ? 6.381 3.735 -5.987 1.00 97.44 181 PRO A C 1
ATOM 1404 O O . PRO A 1 181 ? 6.782 4.400 -5.034 1.00 97.44 181 PRO A O 1
ATOM 1407 N N . LYS A 1 182 ? 5.113 3.724 -6.381 1.00 95.88 182 LYS A N 1
ATOM 1408 C CA . LYS A 1 182 ? 3.999 4.461 -5.790 1.00 95.88 182 LYS A CA 1
ATOM 1409 C C . LYS A 1 182 ? 2.930 3.455 -5.391 1.00 95.88 182 LYS A C 1
ATOM 1411 O O . LYS A 1 182 ? 3.207 2.579 -4.587 1.00 95.88 182 LYS A O 1
ATOM 1416 N N . GLY A 1 183 ? 1.727 3.540 -5.934 1.00 96.75 183 GLY A N 1
ATOM 1417 C CA . GLY A 1 183 ? 0.620 2.704 -5.505 1.00 96.75 183 GLY A CA 1
ATOM 1418 C C . GLY A 1 183 ? 0.760 1.253 -5.929 1.00 96.75 183 GLY A C 1
ATOM 1419 O O . GLY A 1 183 ? 1.438 0.913 -6.904 1.00 96.75 183 GLY A O 1
ATOM 1420 N N . VAL A 1 184 ? 0.086 0.396 -5.179 1.00 98.31 184 VAL A N 1
ATOM 1421 C CA . VAL A 1 184 ? 0.139 -1.052 -5.324 1.00 98.31 184 VAL A CA 1
ATOM 1422 C C . VAL A 1 184 ? -1.265 -1.643 -5.215 1.00 98.31 184 VAL A C 1
ATOM 1424 O O . VAL A 1 184 ? -2.079 -1.203 -4.419 1.00 98.31 184 VAL A O 1
ATOM 1427 N N . GLY A 1 185 ? -1.585 -2.640 -6.029 1.00 98.00 185 GLY A N 1
ATOM 1428 C CA . GLY A 1 185 ? -2.884 -3.311 -6.027 1.00 98.00 185 GLY A CA 1
ATOM 1429 C C . GLY A 1 185 ? -2.697 -4.816 -6.081 1.00 98.00 185 GLY A C 1
ATOM 1430 O O . GLY A 1 185 ? -1.788 -5.289 -6.756 1.00 98.00 185 GLY A O 1
ATOM 1431 N N . LEU A 1 186 ? -3.551 -5.575 -5.398 1.00 97.94 186 LEU A N 1
ATOM 1432 C CA . LEU A 1 186 ? -3.493 -7.037 -5.390 1.00 97.94 186 LEU A CA 1
ATOM 1433 C C . LEU A 1 186 ? -4.856 -7.626 -5.761 1.00 97.94 186 LEU A C 1
ATOM 1435 O O . LEU A 1 186 ? -5.866 -7.270 -5.158 1.00 97.94 186 LEU A O 1
ATOM 1439 N N . ASP A 1 187 ? -4.866 -8.550 -6.719 1.00 96.88 187 ASP A N 1
ATOM 1440 C CA . ASP A 1 187 ? -6.020 -9.391 -7.042 1.00 96.88 187 ASP A CA 1
ATOM 1441 C C . ASP A 1 187 ? -5.568 -10.850 -7.180 1.00 96.88 187 ASP A C 1
ATOM 1443 O O . ASP A 1 187 ? -4.854 -11.221 -8.115 1.00 96.88 187 ASP A O 1
ATOM 1447 N N . GLY A 1 188 ? -5.916 -11.681 -6.195 1.00 95.38 188 GLY A N 1
ATOM 1448 C CA . GLY A 1 188 ? -5.418 -13.052 -6.094 1.00 95.38 188 GLY A CA 1
ATOM 1449 C C . GLY A 1 188 ? -3.889 -13.101 -5.993 1.00 95.38 188 GLY A C 1
ATOM 1450 O O . GLY A 1 188 ? -3.313 -12.681 -4.990 1.00 95.38 188 GLY A O 1
ATOM 1451 N N . THR A 1 189 ? -3.235 -13.641 -7.025 1.00 97.00 189 THR A N 1
ATOM 1452 C CA . THR A 1 189 ? -1.766 -13.700 -7.140 1.00 97.00 189 THR A CA 1
ATOM 1453 C C . THR A 1 189 ? -1.204 -12.640 -8.082 1.00 97.00 189 THR A C 1
ATOM 1455 O O . THR A 1 189 ? -0.034 -12.716 -8.442 1.00 97.00 189 THR A O 1
ATOM 1458 N N . ILE A 1 190 ? -2.010 -11.670 -8.513 1.00 98.44 190 ILE A N 1
ATOM 1459 C CA . ILE A 1 190 ? -1.586 -10.636 -9.454 1.00 98.44 190 ILE A CA 1
ATOM 1460 C C . ILE A 1 190 ? -1.360 -9.335 -8.709 1.00 98.44 190 ILE A C 1
ATOM 1462 O O . ILE A 1 190 ? -2.294 -8.753 -8.156 1.00 98.44 190 ILE A O 1
ATOM 1466 N N . LEU A 1 191 ? -0.108 -8.888 -8.713 1.00 98.69 191 LEU A N 1
ATOM 1467 C CA . LEU A 1 191 ? 0.313 -7.640 -8.101 1.00 98.69 191 LEU A CA 1
ATOM 1468 C C . LEU A 1 191 ? 0.508 -6.577 -9.183 1.00 98.69 191 LEU A C 1
ATOM 1470 O O . LEU A 1 191 ? 1.304 -6.745 -10.105 1.00 98.69 191 LEU A O 1
ATOM 1474 N N . PHE A 1 192 ? -0.192 -5.463 -9.044 1.00 98.75 192 PHE A N 1
ATOM 1475 C CA . PHE A 1 192 ? -0.057 -4.278 -9.878 1.00 98.75 192 PHE A CA 1
ATOM 1476 C C . PHE A 1 192 ? 0.775 -3.251 -9.122 1.00 98.75 192 PHE A C 1
ATOM 1478 O O . PHE A 1 192 ? 0.464 -2.948 -7.975 1.00 98.75 192 PHE A O 1
ATOM 1485 N N . VAL A 1 193 ? 1.815 -2.709 -9.747 1.00 98.69 193 VAL A N 1
ATOM 1486 C CA . VAL A 1 193 ? 2.688 -1.702 -9.137 1.00 98.69 193 VAL A CA 1
ATOM 1487 C C . VAL A 1 193 ? 2.810 -0.512 -10.075 1.00 98.69 193 VAL A C 1
ATOM 1489 O O . VAL A 1 193 ? 3.289 -0.640 -11.204 1.00 98.69 193 VAL A O 1
ATOM 1492 N N . CYS A 1 194 ? 2.386 0.651 -9.598 1.00 98.31 194 CYS A N 1
ATOM 1493 C CA . CYS A 1 194 ? 2.669 1.930 -10.225 1.00 98.31 194 CYS A CA 1
ATOM 1494 C C . CYS A 1 194 ? 4.125 2.296 -9.929 1.00 98.31 194 CYS A C 1
ATOM 1496 O O . CYS A 1 194 ? 4.456 2.598 -8.790 1.00 98.31 194 CYS A O 1
ATOM 1498 N N . ASP A 1 195 ? 5.006 2.257 -10.925 1.00 97.75 195 ASP A N 1
ATOM 1499 C CA . ASP A 1 195 ? 6.439 2.536 -10.772 1.00 97.75 195 ASP A CA 1
ATOM 1500 C C . ASP A 1 195 ? 6.810 3.965 -11.201 1.00 97.75 195 ASP A C 1
ATOM 1502 O O . ASP A 1 195 ? 7.803 4.206 -11.895 1.00 97.75 195 ASP A O 1
ATOM 1506 N N . GLY A 1 196 ? 5.955 4.923 -10.826 1.00 95.62 196 GLY A N 1
ATOM 1507 C CA . GLY A 1 196 ? 6.108 6.335 -11.150 1.00 95.62 196 GLY A CA 1
ATOM 1508 C C . GLY A 1 196 ? 6.232 6.541 -12.656 1.00 95.62 196 GLY A C 1
ATOM 1509 O O . GLY A 1 196 ? 5.367 6.124 -13.423 1.00 95.62 196 GLY A O 1
ATOM 1510 N N . GLU A 1 197 ? 7.335 7.152 -13.080 1.00 96.12 197 GLU A N 1
ATOM 1511 C CA . GLU A 1 197 ? 7.637 7.465 -14.485 1.00 96.12 197 GLU A CA 1
ATOM 1512 C C . GLU A 1 197 ? 7.917 6.227 -15.353 1.00 96.12 197 GLU A C 1
ATOM 1514 O O . GLU A 1 197 ? 7.867 6.303 -16.582 1.00 96.12 197 GLU A O 1
ATOM 1519 N N . ASP A 1 198 ? 8.206 5.075 -14.736 1.00 97.75 198 ASP A N 1
ATOM 1520 C CA . ASP A 1 198 ? 8.361 3.808 -15.459 1.00 97.75 198 ASP A CA 1
ATOM 1521 C C . ASP A 1 198 ? 7.002 3.135 -15.741 1.00 97.75 198 ASP A C 1
ATOM 1523 O O . ASP A 1 198 ? 6.942 2.066 -16.348 1.00 97.75 198 ASP A O 1
ATOM 1527 N N . GLY A 1 199 ? 5.892 3.774 -15.359 1.00 97.94 199 GLY A N 1
ATOM 1528 C CA . GLY A 1 199 ? 4.534 3.353 -15.686 1.00 97.94 199 GLY A CA 1
ATOM 1529 C C . GLY A 1 199 ? 4.021 2.212 -14.816 1.00 97.94 199 GLY A C 1
ATOM 1530 O O . GLY A 1 199 ? 4.255 2.174 -13.611 1.00 97.94 199 GLY A O 1
ATOM 1531 N N . LEU A 1 200 ? 3.260 1.293 -15.411 1.00 98.56 200 LEU A N 1
ATOM 1532 C CA . LEU A 1 200 ? 2.630 0.181 -14.691 1.00 98.56 200 LEU A CA 1
ATOM 1533 C C . LEU A 1 200 ? 3.417 -1.119 -14.893 1.00 98.56 200 LEU A C 1
ATOM 1535 O O . LEU A 1 200 ? 3.626 -1.551 -16.029 1.00 98.56 200 LEU A O 1
ATOM 1539 N N . LYS A 1 201 ? 3.762 -1.795 -13.796 1.00 98.69 201 LYS A N 1
ATOM 1540 C CA . LYS A 1 201 ? 4.298 -3.163 -13.791 1.00 98.69 201 LYS A CA 1
ATOM 1541 C C . LYS A 1 201 ? 3.279 -4.127 -13.196 1.00 98.69 201 LYS A C 1
ATOM 1543 O O . LYS A 1 201 ? 2.585 -3.793 -12.240 1.00 98.69 201 LYS A O 1
ATOM 1548 N N . VAL A 1 202 ? 3.187 -5.323 -13.769 1.00 98.69 202 VAL A N 1
ATOM 1549 C CA . VAL A 1 202 ? 2.264 -6.376 -13.328 1.00 98.69 202 VAL A CA 1
ATOM 1550 C C . VAL A 1 202 ? 3.058 -7.641 -13.072 1.00 98.69 202 VAL A C 1
ATOM 1552 O O . VAL A 1 202 ? 3.769 -8.107 -13.962 1.00 98.69 202 VAL A O 1
ATOM 1555 N N . PHE A 1 203 ? 2.927 -8.199 -11.876 1.00 98.69 203 PHE A N 1
ATOM 1556 C CA . PHE A 1 203 ? 3.673 -9.365 -11.427 1.00 98.69 203 PHE A CA 1
ATOM 1557 C C . PHE A 1 203 ? 2.743 -10.522 -11.064 1.00 98.69 203 PHE A C 1
ATOM 1559 O O . PHE A 1 203 ? 1.664 -10.310 -10.516 1.00 98.69 203 PHE A O 1
ATOM 1566 N N . ASP A 1 204 ? 3.202 -11.744 -11.318 1.00 98.25 204 ASP A N 1
ATOM 1567 C CA . ASP A 1 204 ? 2.717 -12.941 -10.639 1.00 98.25 204 ASP A CA 1
ATOM 1568 C C . ASP A 1 204 ? 3.481 -13.099 -9.321 1.00 98.25 204 ASP A C 1
ATOM 1570 O O . ASP A 1 204 ? 4.715 -13.166 -9.306 1.00 98.25 204 ASP A O 1
ATOM 1574 N N . VAL A 1 205 ? 2.734 -13.148 -8.224 1.00 98.38 205 VAL A N 1
ATOM 1575 C CA . VAL A 1 205 ? 3.229 -13.290 -6.852 1.00 98.38 205 VAL A CA 1
ATOM 1576 C C . VAL A 1 205 ? 2.747 -14.587 -6.193 1.00 98.38 205 VAL A C 1
ATOM 1578 O O . VAL A 1 205 ? 2.676 -14.679 -4.968 1.00 98.38 205 VAL A O 1
ATOM 1581 N N . ALA A 1 206 ? 2.417 -15.613 -6.987 1.00 97.69 206 ALA A N 1
ATOM 1582 C CA . ALA A 1 206 ? 2.068 -16.941 -6.474 1.00 97.69 206 ALA A CA 1
ATOM 1583 C C . ALA A 1 206 ? 3.187 -17.565 -5.614 1.00 97.69 206 ALA A C 1
ATOM 1585 O O . ALA A 1 206 ? 2.897 -18.271 -4.647 1.00 97.69 206 ALA A O 1
ATOM 1586 N N . ASP A 1 207 ? 4.453 -17.282 -5.946 1.00 97.00 207 ASP A N 1
ATOM 1587 C CA . ASP A 1 207 ? 5.611 -17.532 -5.086 1.00 97.00 207 ASP A CA 1
ATOM 1588 C C . ASP A 1 207 ? 6.174 -16.192 -4.572 1.00 97.00 207 ASP A C 1
ATOM 1590 O O . ASP A 1 207 ? 6.855 -15.485 -5.323 1.00 97.00 207 ASP A O 1
ATOM 1594 N N . PRO A 1 208 ? 5.927 -15.821 -3.302 1.00 95.06 208 PRO A N 1
ATOM 1595 C CA . PRO A 1 208 ? 6.341 -14.526 -2.767 1.00 95.06 208 PRO A CA 1
ATOM 1596 C C . PRO A 1 208 ? 7.860 -14.403 -2.567 1.00 95.06 208 PRO A C 1
ATOM 1598 O O . PRO A 1 208 ? 8.345 -13.303 -2.314 1.00 95.06 208 PRO A O 1
ATOM 1601 N N . TYR A 1 209 ? 8.618 -15.501 -2.684 1.00 94.62 209 TYR A N 1
ATOM 1602 C CA . TYR A 1 209 ? 10.084 -15.479 -2.656 1.00 94.62 209 TYR A CA 1
ATOM 1603 C C . TYR A 1 209 ? 10.699 -15.266 -4.046 1.00 94.62 209 TYR A C 1
ATOM 1605 O O . TYR A 1 209 ? 11.907 -15.045 -4.161 1.00 94.62 209 TYR A O 1
ATOM 1613 N N . ASN A 1 210 ? 9.899 -15.382 -5.111 1.00 95.94 210 ASN A N 1
ATOM 1614 C CA . ASN A 1 210 ? 10.369 -15.288 -6.488 1.00 95.94 210 ASN A CA 1
ATOM 1615 C C . ASN A 1 210 ? 9.263 -14.808 -7.442 1.00 95.94 210 ASN A C 1
ATOM 1617 O O . ASN A 1 210 ? 8.768 -15.561 -8.288 1.00 95.94 210 ASN A O 1
ATOM 1621 N N . ILE A 1 211 ? 8.905 -13.529 -7.331 1.00 97.88 211 ILE A N 1
ATOM 1622 C CA . ILE A 1 211 ? 7.874 -12.914 -8.175 1.00 97.88 211 ILE A CA 1
ATOM 1623 C C . ILE A 1 211 ? 8.307 -12.861 -9.646 1.00 97.88 211 ILE A C 1
ATOM 1625 O O . ILE A 1 211 ? 9.492 -12.711 -9.952 1.00 97.88 211 ILE A O 1
ATOM 1629 N N . GLN A 1 212 ? 7.347 -12.943 -10.566 1.00 98.12 212 GLN A N 1
ATOM 1630 C CA . GLN A 1 212 ? 7.607 -12.906 -12.008 1.00 98.12 212 GLN A CA 1
ATOM 1631 C C . GLN A 1 212 ? 6.942 -11.691 -12.649 1.00 98.12 212 GLN A C 1
ATOM 1633 O O . GLN A 1 212 ? 5.738 -11.508 -12.514 1.00 98.12 212 GLN A O 1
ATOM 1638 N N . LEU A 1 213 ? 7.702 -10.874 -13.382 1.00 98.12 213 LEU A N 1
ATOM 1639 C CA . LEU A 1 213 ? 7.134 -9.776 -14.169 1.00 98.12 213 LEU A CA 1
ATOM 1640 C C . LEU A 1 213 ? 6.360 -10.351 -15.364 1.00 98.12 213 LEU A C 1
ATOM 1642 O O . LEU A 1 213 ? 6.949 -10.984 -16.239 1.00 98.12 213 LEU A O 1
ATOM 1646 N N . LEU A 1 214 ? 5.051 -10.111 -15.401 1.00 97.81 214 LEU A N 1
ATOM 1647 C CA . LEU A 1 214 ? 4.165 -10.521 -16.489 1.00 97.81 214 LEU A CA 1
ATOM 1648 C C . LEU A 1 214 ? 4.074 -9.444 -17.568 1.00 97.81 214 LEU A C 1
ATOM 1650 O O . LEU A 1 214 ? 4.221 -9.742 -18.750 1.00 97.81 214 LEU A O 1
ATOM 1654 N N . HIS A 1 215 ? 3.848 -8.193 -17.152 1.00 98.06 215 HIS A N 1
ATOM 1655 C CA . HIS A 1 215 ? 3.669 -7.061 -18.060 1.00 98.06 215 HIS A CA 1
ATOM 1656 C C . HIS A 1 215 ? 4.360 -5.808 -17.554 1.00 98.06 215 HIS A C 1
ATOM 1658 O O . HIS A 1 215 ? 4.434 -5.556 -16.352 1.00 98.06 215 HIS A O 1
ATOM 1664 N N . HIS A 1 216 ? 4.795 -4.985 -18.502 1.00 97.88 216 HIS A N 1
ATOM 1665 C CA . HIS A 1 216 ? 5.293 -3.639 -18.257 1.00 97.88 216 HIS A CA 1
ATOM 1666 C C . HIS A 1 216 ? 4.692 -2.697 -19.298 1.00 97.88 216 HIS A C 1
ATOM 1668 O O . HIS A 1 216 ? 4.888 -2.881 -20.500 1.00 97.88 216 HIS A O 1
ATOM 1674 N N . PHE A 1 217 ? 3.949 -1.701 -18.827 1.00 97.56 217 PHE A N 1
ATOM 1675 C CA . PHE A 1 217 ? 3.342 -0.652 -19.637 1.00 97.56 217 PHE A CA 1
ATOM 1676 C C . PHE A 1 217 ? 4.053 0.678 -19.345 1.00 97.56 217 PHE A C 1
ATOM 1678 O O . PHE A 1 217 ? 3.624 1.405 -18.446 1.00 97.56 217 PHE A O 1
ATOM 1685 N N . PRO A 1 218 ? 5.142 0.998 -20.067 1.00 97.06 218 PRO A N 1
ATOM 1686 C CA . PRO A 1 218 ? 5.887 2.238 -19.871 1.00 97.06 218 PRO A CA 1
ATOM 1687 C C . PRO A 1 218 ? 5.230 3.429 -20.587 1.00 97.06 218 PRO A C 1
ATOM 1689 O O . PRO A 1 218 ? 4.279 3.283 -21.360 1.00 97.06 218 PRO A O 1
ATOM 1692 N N . GLY A 1 219 ? 5.817 4.615 -20.405 1.00 94.38 219 GLY A N 1
ATOM 1693 C CA . GLY A 1 219 ? 5.518 5.804 -21.213 1.00 94.38 219 GLY A CA 1
ATOM 1694 C C . GLY A 1 219 ? 4.441 6.722 -20.638 1.00 94.38 219 GLY A C 1
ATOM 1695 O O . GLY A 1 219 ? 3.920 7.569 -21.365 1.00 94.38 219 GLY A O 1
ATOM 1696 N N . PHE A 1 220 ? 4.103 6.556 -19.363 1.00 95.50 220 PHE A N 1
ATOM 1697 C CA . PHE A 1 220 ? 3.256 7.468 -18.605 1.00 95.50 220 PHE A CA 1
ATOM 1698 C C . PHE A 1 220 ? 3.594 7.366 -17.118 1.00 95.50 220 PHE A C 1
ATOM 1700 O O . PHE A 1 220 ? 4.073 6.328 -16.671 1.00 95.50 220 PHE A O 1
ATOM 1707 N N . GLU A 1 221 ? 3.303 8.421 -16.362 1.00 96.25 221 GLU A N 1
ATOM 1708 C CA . GLU A 1 221 ? 3.456 8.402 -14.912 1.00 96.25 221 GLU A CA 1
ATOM 1709 C C . GLU A 1 221 ? 2.245 7.729 -14.246 1.00 96.25 221 GLU A C 1
ATOM 1711 O O . GLU A 1 221 ? 1.093 8.087 -14.523 1.00 96.25 221 GLU A O 1
ATOM 1716 N N . ALA A 1 222 ? 2.507 6.755 -13.373 1.00 96.50 222 ALA A N 1
ATOM 1717 C CA . ALA A 1 222 ? 1.502 6.039 -12.596 1.00 96.50 222 ALA A CA 1
ATOM 1718 C C . ALA A 1 222 ? 1.682 6.316 -11.094 1.00 96.50 222 ALA A C 1
ATOM 1720 O O . ALA A 1 222 ? 2.762 6.115 -10.539 1.00 96.50 222 ALA A O 1
ATOM 1721 N N . TYR A 1 223 ? 0.606 6.748 -10.435 1.00 94.81 223 TYR A N 1
ATOM 1722 C CA . TYR A 1 223 ? 0.572 7.108 -9.017 1.00 94.81 223 TYR A CA 1
ATOM 1723 C C . TYR A 1 223 ? -0.155 6.080 -8.164 1.00 94.81 223 TYR A C 1
ATOM 1725 O O . TYR A 1 223 ? 0.419 5.612 -7.196 1.00 94.81 223 TYR A O 1
ATOM 1733 N N . ASP A 1 224 ? -1.385 5.698 -8.500 1.00 95.81 224 ASP A N 1
ATOM 1734 C CA . ASP A 1 224 ? -2.151 4.719 -7.713 1.00 95.81 224 ASP A CA 1
ATOM 1735 C C . ASP A 1 224 ? -2.887 3.742 -8.624 1.00 95.81 224 ASP A C 1
ATOM 1737 O O . ASP A 1 224 ? -3.060 3.999 -9.818 1.00 95.81 224 ASP A O 1
ATOM 1741 N N . VAL A 1 225 ? -3.284 2.600 -8.076 1.00 97.12 225 VAL A N 1
ATOM 1742 C CA . VAL A 1 225 ? -3.949 1.542 -8.824 1.00 97.12 225 VAL A CA 1
ATOM 1743 C C . VAL A 1 225 ? -5.031 0.871 -7.989 1.00 97.12 225 VAL A C 1
ATOM 1745 O O . VAL A 1 225 ? -4.852 0.608 -6.805 1.00 97.12 225 VAL A O 1
ATOM 1748 N N . ILE A 1 226 ? -6.170 0.581 -8.618 1.00 97.38 226 ILE A N 1
ATOM 1749 C CA . ILE A 1 226 ? -7.317 -0.065 -7.975 1.00 97.38 226 ILE A CA 1
ATOM 1750 C C . ILE A 1 226 ? -7.799 -1.214 -8.874 1.00 97.38 226 ILE A C 1
ATOM 1752 O O . ILE A 1 226 ? -8.394 -0.948 -9.926 1.00 97.38 226 ILE A O 1
ATOM 1756 N N . PRO A 1 227 ? -7.535 -2.484 -8.514 1.00 96.94 227 PRO A N 1
ATOM 1757 C CA . PRO A 1 227 ? -8.091 -3.637 -9.213 1.00 96.94 227 PRO A CA 1
ATOM 1758 C C . PRO A 1 227 ? -9.565 -3.848 -8.835 1.00 96.94 227 PRO A C 1
ATOM 1760 O O . PRO A 1 227 ? -9.929 -3.862 -7.662 1.00 96.94 227 PRO A O 1
ATOM 1763 N N . LEU A 1 228 ? -10.423 -4.007 -9.843 1.00 95.12 228 LEU A N 1
ATOM 1764 C CA . LEU A 1 228 ? -11.877 -4.130 -9.725 1.00 95.12 228 LEU A CA 1
ATOM 1765 C C . LEU A 1 228 ? -12.388 -5.281 -10.605 1.00 95.12 228 LEU A C 1
ATOM 1767 O O . LEU A 1 228 ? -12.993 -5.051 -11.652 1.00 95.12 228 LEU A O 1
ATOM 1771 N N . ASN A 1 229 ? -12.173 -6.528 -10.176 1.00 91.69 229 ASN A N 1
ATOM 1772 C CA . ASN A 1 229 ? -12.728 -7.735 -10.811 1.00 91.69 229 ASN A CA 1
ATOM 1773 C C . ASN A 1 229 ? -12.501 -7.796 -12.337 1.00 91.69 229 ASN A C 1
ATOM 1775 O O . ASN A 1 229 ? -13.450 -7.893 -13.118 1.00 91.69 229 ASN A O 1
ATOM 1779 N N . GLY A 1 230 ? -11.245 -7.705 -12.770 1.00 95.31 230 GLY A N 1
ATOM 1780 C CA . GLY A 1 230 ? -10.866 -7.701 -14.187 1.00 95.31 230 GLY A CA 1
ATOM 1781 C C . GLY A 1 230 ? -10.810 -6.311 -14.831 1.00 95.31 230 GLY A C 1
ATOM 1782 O O . GLY A 1 230 ? -10.337 -6.195 -15.956 1.00 95.31 230 GLY A O 1
ATOM 1783 N N . LEU A 1 231 ? -11.220 -5.247 -14.131 1.00 97.25 231 LEU A N 1
ATOM 1784 C CA . LEU A 1 231 ? -10.991 -3.855 -14.531 1.00 97.25 231 LEU A CA 1
ATOM 1785 C C . LEU A 1 231 ? -9.953 -3.200 -13.621 1.00 97.25 231 LEU A C 1
ATOM 1787 O O . LEU A 1 231 ? -10.166 -3.097 -12.420 1.00 97.25 231 LEU A O 1
ATOM 1791 N N . LEU A 1 232 ? -8.845 -2.716 -14.166 1.00 98.25 232 LEU A N 1
ATOM 1792 C CA . LEU A 1 232 ? -7.831 -1.992 -13.406 1.00 98.25 232 LEU A CA 1
ATOM 1793 C C . LEU A 1 232 ? -7.990 -0.494 -13.644 1.00 98.25 232 LEU A C 1
ATOM 1795 O O . LEU A 1 232 ? -7.909 -0.047 -14.790 1.00 98.25 232 LEU A O 1
ATOM 1799 N N . LEU A 1 233 ? -8.167 0.283 -12.579 1.00 97.81 233 LEU A N 1
ATOM 1800 C CA . LEU A 1 233 ? -8.015 1.735 -12.633 1.00 97.81 233 LEU A CA 1
ATOM 1801 C C . LEU A 1 233 ? -6.568 2.080 -12.302 1.00 97.81 233 LEU A C 1
ATOM 1803 O O . LEU A 1 233 ? -6.083 1.679 -11.253 1.00 97.81 233 LEU A O 1
ATOM 1807 N N . VAL A 1 234 ? -5.896 2.829 -13.169 1.00 97.56 234 VAL A N 1
ATOM 1808 C CA . VAL A 1 234 ? -4.541 3.340 -12.939 1.00 97.56 234 VAL A CA 1
ATOM 1809 C C . VAL A 1 234 ? -4.612 4.855 -12.964 1.00 97.56 234 VAL A C 1
ATOM 1811 O O . VAL A 1 234 ? -5.003 5.449 -13.968 1.00 97.56 234 VAL A O 1
ATOM 1814 N N . ILE A 1 235 ? -4.254 5.481 -11.857 1.00 96.12 235 ILE A N 1
ATOM 1815 C CA . ILE A 1 235 ? -4.318 6.920 -11.665 1.00 96.12 235 ILE A CA 1
ATOM 1816 C C . ILE A 1 235 ? -2.946 7.490 -12.012 1.00 96.12 235 ILE A C 1
ATOM 1818 O O . ILE A 1 235 ? -1.951 7.117 -11.401 1.00 96.12 235 ILE A O 1
ATOM 1822 N N . GLY A 1 236 ? -2.892 8.370 -13.005 1.00 94.81 236 GLY A N 1
ATOM 1823 C CA . GLY A 1 236 ? -1.750 9.228 -13.311 1.00 94.81 236 GLY A CA 1
ATOM 1824 C C . GLY A 1 236 ? -2.034 10.688 -12.931 1.00 94.81 236 GLY A C 1
ATOM 1825 O O . GLY A 1 236 ? -3.116 10.981 -12.419 1.00 94.81 236 GLY A O 1
ATOM 1826 N N . PRO A 1 237 ? -1.101 11.616 -13.206 1.00 92.88 237 PRO A N 1
ATOM 1827 C CA . PRO A 1 237 ? -1.252 13.029 -12.839 1.00 92.88 237 PRO A CA 1
ATOM 1828 C C . PRO A 1 237 ? -2.454 13.687 -13.526 1.00 92.88 237 PRO A C 1
ATOM 1830 O O . PRO A 1 237 ? -3.235 14.377 -12.880 1.00 92.88 237 PRO A O 1
ATOM 1833 N N . ASP A 1 238 ? -2.621 13.416 -14.824 1.00 92.44 238 ASP A N 1
ATOM 1834 C CA . ASP A 1 238 ? -3.629 14.072 -15.668 1.00 92.44 238 ASP A CA 1
ATOM 1835 C C . ASP A 1 238 ? -4.724 13.115 -16.159 1.00 92.44 238 ASP A C 1
ATOM 1837 O O . ASP A 1 238 ? -5.608 13.509 -16.920 1.00 92.44 238 ASP A O 1
ATOM 1841 N N . ASN A 1 239 ? -4.638 11.822 -15.836 1.00 95.19 239 ASN A N 1
ATOM 1842 C CA . ASN A 1 239 ? -5.497 10.800 -16.433 1.00 95.19 239 ASN A CA 1
ATOM 1843 C C . ASN A 1 239 ? -5.771 9.642 -15.474 1.00 95.19 239 ASN A C 1
ATOM 1845 O O . ASN A 1 239 ? -4.874 9.175 -14.781 1.00 95.19 239 ASN A O 1
ATOM 1849 N N . ILE A 1 240 ? -6.979 9.091 -15.547 1.00 96.75 240 ILE A N 1
ATOM 1850 C CA . ILE A 1 240 ? -7.290 7.734 -15.103 1.00 96.75 240 ILE A CA 1
ATOM 1851 C C . ILE A 1 240 ? -7.269 6.833 -16.335 1.00 96.75 240 ILE A C 1
ATOM 1853 O O . ILE A 1 240 ? -8.069 6.991 -17.259 1.00 96.75 240 ILE A O 1
ATOM 1857 N N . TYR A 1 241 ? -6.365 5.867 -16.353 1.00 97.38 241 TYR A N 1
ATOM 1858 C CA . TYR A 1 241 ? -6.323 4.817 -17.358 1.00 97.38 241 TYR A CA 1
ATOM 1859 C C . TYR A 1 241 ? -7.122 3.615 -16.870 1.00 97.38 241 TYR A C 1
ATOM 1861 O O . TYR A 1 241 ? -7.067 3.252 -15.698 1.00 97.38 241 TYR A O 1
ATOM 1869 N N . GLN A 1 242 ? -7.845 2.975 -17.779 1.00 98.12 242 GLN A N 1
ATOM 1870 C CA . GLN A 1 242 ? -8.573 1.748 -17.493 1.00 98.12 242 GLN A CA 1
ATOM 1871 C C . GLN A 1 242 ? -7.970 0.615 -18.309 1.00 98.12 242 GLN A C 1
ATOM 1873 O O . GLN A 1 242 ? -7.864 0.732 -19.534 1.00 98.12 242 GLN A O 1
ATOM 1878 N N . TYR A 1 243 ? -7.594 -0.473 -17.644 1.00 98.31 243 TYR A N 1
ATOM 1879 C CA . TYR A 1 243 ? -7.141 -1.698 -18.295 1.00 98.31 243 TYR A CA 1
ATOM 1880 C C . TYR A 1 243 ? -8.137 -2.826 -18.052 1.00 98.31 243 TYR A C 1
ATOM 1882 O O . TYR A 1 243 ? -8.637 -2.983 -16.943 1.00 98.31 243 TYR A O 1
ATOM 1890 N N . ASP A 1 244 ? -8.401 -3.616 -19.083 1.00 98.12 244 ASP A N 1
ATOM 1891 C CA . ASP A 1 244 ? -9.025 -4.926 -18.929 1.00 98.12 244 ASP A CA 1
ATOM 1892 C C . ASP A 1 244 ? -7.916 -5.937 -18.635 1.00 98.12 244 ASP A C 1
ATOM 1894 O O . ASP A 1 244 ? -6.974 -6.070 -19.420 1.00 98.12 244 ASP A O 1
ATOM 1898 N N . TYR A 1 245 ? -8.009 -6.597 -17.483 1.00 97.44 245 TYR A N 1
ATOM 1899 C CA . TYR A 1 245 ? -7.114 -7.666 -17.045 1.00 97.44 245 TYR A CA 1
ATOM 1900 C C . TYR A 1 245 ? -7.863 -8.978 -16.765 1.00 97.44 245 TYR A C 1
ATOM 1902 O O . TYR A 1 245 ? -7.284 -9.894 -16.184 1.00 97.44 245 TYR A O 1
ATOM 1910 N N . SER A 1 246 ? -9.126 -9.096 -17.197 1.00 96.06 246 SER A N 1
ATOM 1911 C CA . SER A 1 246 ? -9.923 -10.324 -17.046 1.00 96.06 246 SER A CA 1
ATOM 1912 C C . SER A 1 246 ? -9.229 -11.558 -17.638 1.00 96.06 246 SER A C 1
ATOM 1914 O O . SER A 1 246 ? -9.341 -12.654 -17.095 1.00 96.06 246 SER A O 1
ATOM 1916 N N . GLU A 1 247 ? -8.444 -11.357 -18.699 1.00 94.31 247 GLU A N 1
ATOM 1917 C CA . GLU A 1 247 ? -7.536 -12.337 -19.289 1.00 94.31 247 GLU A CA 1
ATOM 1918 C C . GLU A 1 247 ? -6.113 -11.766 -19.303 1.00 94.31 247 GLU A C 1
ATOM 1920 O O . GLU A 1 247 ? -5.741 -11.021 -20.210 1.00 94.31 247 GLU A O 1
ATOM 1925 N N . LEU A 1 248 ? -5.285 -12.119 -18.313 1.00 91.94 248 LEU A N 1
ATOM 1926 C CA . LEU A 1 248 ? -3.950 -11.525 -18.127 1.00 91.94 248 LEU A CA 1
ATOM 1927 C C . LEU A 1 248 ? -3.047 -11.636 -19.355 1.00 91.94 248 LEU A C 1
ATOM 1929 O O . LEU A 1 248 ? -2.276 -10.725 -19.627 1.00 91.94 248 LEU A O 1
ATOM 1933 N N . VAL A 1 249 ? -3.135 -12.726 -20.122 1.00 91.69 249 VAL A N 1
ATOM 1934 C CA . VAL A 1 249 ? -2.348 -12.908 -21.359 1.00 91.69 249 VAL A CA 1
ATOM 1935 C C . VAL A 1 249 ? -2.666 -11.825 -22.399 1.00 91.69 249 VAL A C 1
ATOM 1937 O O . VAL A 1 249 ? -1.817 -11.496 -23.224 1.00 91.69 249 VAL A O 1
ATOM 1940 N N . ASN A 1 250 ? -3.871 -11.255 -22.346 1.00 91.69 250 ASN A N 1
ATOM 1941 C CA . ASN A 1 250 ? -4.353 -10.208 -23.236 1.00 91.69 250 ASN A CA 1
ATOM 1942 C C . ASN A 1 250 ? -4.776 -8.956 -22.450 1.00 91.69 250 ASN A C 1
ATOM 1944 O O . ASN A 1 250 ? -5.803 -8.344 -22.747 1.00 91.69 250 ASN A O 1
ATOM 1948 N N . MET A 1 251 ? -3.990 -8.580 -21.440 1.00 96.50 251 MET A N 1
ATOM 1949 C CA . MET A 1 251 ? -4.227 -7.349 -20.697 1.00 96.50 251 MET A CA 1
ATOM 1950 C C . MET A 1 251 ? -4.032 -6.131 -21.609 1.00 96.50 251 MET A C 1
ATOM 1952 O O . MET A 1 251 ? -2.970 -5.957 -22.212 1.00 96.50 251 MET A O 1
ATOM 1956 N N . ILE A 1 252 ? -5.047 -5.269 -21.705 1.00 95.94 252 ILE A N 1
ATOM 1957 C CA . ILE A 1 252 ? -5.040 -4.116 -22.616 1.00 95.94 252 ILE A CA 1
ATOM 1958 C C . ILE A 1 252 ? -5.630 -2.870 -21.966 1.00 95.94 252 ILE A C 1
ATOM 1960 O O . ILE A 1 252 ? -6.570 -2.943 -21.181 1.00 95.94 252 ILE A O 1
ATOM 1964 N N . ARG A 1 253 ? -5.125 -1.694 -22.350 1.00 97.25 253 ARG A N 1
ATOM 1965 C CA . ARG A 1 253 ? -5.763 -0.422 -21.999 1.00 97.25 253 ARG A CA 1
ATOM 1966 C C . ARG A 1 253 ? -7.025 -0.235 -22.838 1.00 97.25 253 ARG A C 1
ATOM 1968 O O . ARG A 1 253 ? -6.937 -0.140 -24.060 1.00 97.25 253 ARG A O 1
ATOM 1975 N N . ILE A 1 254 ? -8.176 -0.127 -22.184 1.00 97.56 254 ILE A N 1
ATOM 1976 C CA . ILE A 1 254 ? -9.484 0.012 -22.839 1.00 97.56 254 ILE A CA 1
ATOM 1977 C C . ILE A 1 254 ? -9.982 1.457 -22.888 1.00 97.56 254 ILE A C 1
ATOM 1979 O O . ILE A 1 254 ? -10.792 1.796 -23.747 1.00 97.56 254 ILE A O 1
ATOM 1983 N N . SER A 1 255 ? -9.508 2.319 -21.986 1.00 96.88 255 SER A N 1
ATOM 1984 C CA . SER A 1 255 ? -9.948 3.713 -21.909 1.00 96.88 255 SER A CA 1
ATOM 1985 C C . SER A 1 255 ? -8.920 4.594 -21.198 1.00 96.88 255 SER A C 1
ATOM 1987 O O . SER A 1 255 ? -8.108 4.115 -20.402 1.00 96.88 255 SER A O 1
ATOM 1989 N N . THR A 1 256 ? -8.984 5.890 -21.491 1.00 97.00 256 THR A N 1
ATOM 1990 C CA . THR A 1 256 ? -8.283 6.958 -20.778 1.00 97.00 256 THR A CA 1
ATOM 1991 C C . THR A 1 256 ? -9.292 8.061 -20.490 1.00 97.00 256 THR A C 1
ATOM 1993 O O . THR A 1 256 ? -9.936 8.570 -21.408 1.00 97.00 256 THR A O 1
ATOM 1996 N N . ILE A 1 257 ? -9.419 8.432 -19.222 1.00 96.62 257 ILE A N 1
ATOM 1997 C CA . ILE A 1 257 ? -10.304 9.485 -18.736 1.00 96.62 257 ILE A CA 1
ATOM 1998 C C . ILE A 1 257 ? -9.417 10.630 -18.238 1.00 96.62 257 ILE A C 1
ATOM 2000 O O . ILE A 1 257 ? -8.727 10.446 -17.238 1.00 96.62 257 ILE A O 1
ATOM 2004 N N . PRO A 1 258 ? -9.413 11.799 -18.893 1.00 94.62 258 PRO A N 1
ATOM 2005 C CA . PRO A 1 258 ? -8.671 12.956 -18.404 1.00 94.62 258 PRO A CA 1
ATOM 2006 C C . PRO A 1 258 ? -9.188 13.422 -17.037 1.00 94.62 258 PRO A C 1
ATOM 2008 O O . PRO A 1 258 ? -10.400 13.525 -16.829 1.00 94.62 258 PRO A O 1
ATOM 2011 N N . VAL A 1 259 ? -8.271 13.723 -16.122 1.00 85.94 259 VAL A N 1
ATOM 2012 C CA . VAL A 1 259 ? -8.537 14.261 -14.785 1.00 85.94 259 VAL A CA 1
ATOM 2013 C C . VAL A 1 259 ? -7.732 15.545 -14.642 1.00 85.94 259 VAL A C 1
ATOM 2015 O O . VAL A 1 259 ? -6.538 15.514 -14.387 1.00 85.94 259 VAL A O 1
ATOM 2018 N N . GLY A 1 260 ? -8.393 16.679 -14.861 1.00 65.88 260 GLY A N 1
ATOM 2019 C CA . GLY A 1 260 ? -7.759 17.997 -14.902 1.00 65.88 260 GLY A CA 1
ATOM 2020 C C . GLY A 1 260 ? -8.112 18.738 -16.189 1.00 65.88 260 GLY A C 1
ATOM 2021 O O . GLY A 1 260 ? -8.014 18.187 -17.285 1.00 65.88 260 GLY A O 1
ATOM 2022 N N . VAL A 1 261 ? -8.578 19.979 -16.039 1.00 46.56 261 VAL A N 1
ATOM 2023 C CA . VAL A 1 261 ? -8.788 20.961 -17.116 1.00 46.56 261 VAL A CA 1
ATOM 2024 C C . VAL A 1 261 ? -8.006 22.211 -16.766 1.00 46.56 261 VAL A C 1
ATOM 2026 O O . VAL A 1 261 ? -8.038 22.573 -15.567 1.00 46.56 261 VAL A O 1
#

Sequence (261 aa):
MKNILFLVLLSSLIWGCSKSDSANPQLQSDVGVAGSYARFIIKGDFMYVVDESNLITFSLADPTTPVQVHTQPIGESVETVYQLNDRLFIGSGSGLYLYTIGQDGLPVFAGEYLYSNFGFDIEPCDPVVANDSVAYVTLNTTNRVTRCRVNTTMGINLLNIFDIKDFNNPVLISQYEMVNPKGVGLDGTILFVCDGEDGLKVFDVADPYNIQLLHHFPGFEAYDVIPLNGLLLVIGPDNIYQYDYSELVNMIRISTIPVGV

Foldseek 3Di:
DDDDDDDDDDDDDDDDDDDDDDDDPPPPPPFDFDWLQDQWGDDDQWIWGDDQFWTWIWGPPPVVDTHTDDIDGDGGAWGGWDDDDQKIWTDWQFWIWIWGQDPVRDTDGQAIDGPPPPVDRTTFGWRWDDDLFKIKTWTWTWDFDQDPNDTDIDIATKIWMWGCPRVNYIHTQDIDGAQGWAIWEDDPQWIWIQRFQQGIWIWRCPPVNDIGTLDGDHDFGFHIWYDDQQWIWTDGPFWTWIWGCNPVNPIDTPDIDTDDD

Secondary structure (DSSP, 8-state):
------------------------------PPPP-TT-SEEEETTEEEEE-SSEEEEEE-SSTTS-EEEEEEE--SSEEEEEEETTEEEEEETTEEEEEEE-TTS-EEEEEEEE-GGGSS----B--EEE-SSEEEEEEEEEEEEEETTEEEEEEEEEEEEEE-SSTTS-EEEEEEE-SS---EEEETTEEEEE-BTT-EEEEE-SSTTS-EEEEEE-SS-B-EEEEETTEEEEE-SSEEEEEE-SSGGG-EEEEEEE---

pLDDT: mean 88.11, std 18.02, range [32.09, 98.75]

Solvent-accessible surface area (backbone atoms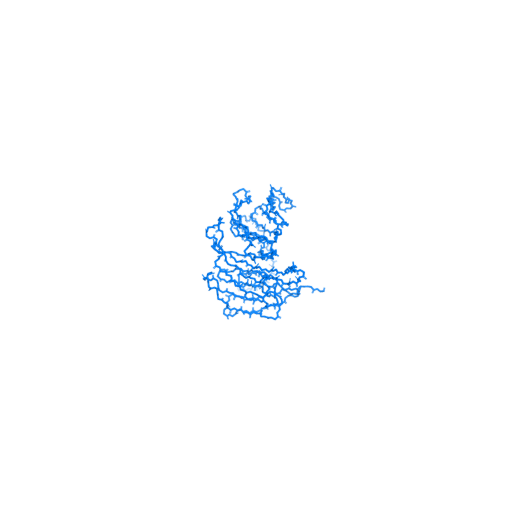 only — not comparable to full-atom values): 14535 Å² total; per-residue (Å²): 134,90,83,88,83,89,83,90,81,90,78,90,84,87,77,88,81,81,91,75,94,84,74,84,71,75,78,69,74,93,66,80,86,73,43,16,73,19,39,52,51,75,59,90,57,31,37,42,34,53,46,56,34,32,46,35,33,25,38,33,88,44,74,93,61,65,39,80,76,46,76,44,83,75,56,57,54,36,58,19,41,34,78,54,92,59,33,39,42,34,18,18,22,54,26,45,37,30,27,35,48,43,96,86,68,46,77,40,86,46,25,54,40,69,59,75,85,74,86,57,95,62,61,27,54,28,19,42,40,67,61,90,44,40,37,44,34,20,31,27,37,79,45,81,45,75,55,94,90,41,80,43,81,49,66,50,25,30,42,38,30,27,44,30,74,52,54,54,56,46,38,84,66,37,77,40,87,50,80,37,27,34,11,31,25,71,55,94,43,38,37,38,36,14,22,20,69,60,6,42,38,32,29,41,43,80,44,70,81,63,62,42,82,75,48,74,50,64,86,44,52,21,46,34,28,39,70,54,94,38,37,33,41,36,32,32,88,54,31,39,35,32,28,40,44,73,50,68,97,67,53,43,79,76,48,76,45,76,45,81,132

Mean predicted aligned error: 8.71 Å